Protein AF-A0A346S110-F1 (afdb_monomer_lite)

Sequence (349 aa):
MLASVAQTGLECSMKLSQRRNRATSAPVFENLQGVWRSQGYGKVLRIESDRYTLFEETAISCRKLYAGSLEELSHYYEDLEVSPGGQAFSAHRVSGVARIGFRRLKALPTSASETLKHDPKDPEYNFEIFWRTFAEQYALFELKGVAWDEVYRTYRPQIHAGSSRETLFATMAAMLRPLKDGHIRLHTPSGHYSAGAHPALYQRLTRELEDARDDRELTSYLGDLKEWLHDVIHEEYLANGVSHGGNRLVEWGRLNEAIGYLNIRAMAGQSGKTGQPAADLNAVDGIMQKVLTDIGELPNLVVDLRGNGGGYDGVALRFAAYLMDRKRLAFTKAARHGNGFTGVNGHLF

Structure (mmCIF, N/CA/C/O backbone):
data_AF-A0A346S110-F1
#
_entry.id   AF-A0A346S110-F1
#
loop_
_atom_site.group_PDB
_atom_site.id
_atom_site.type_symbol
_atom_site.label_atom_id
_atom_site.label_alt_id
_atom_site.label_comp_id
_atom_site.label_asym_id
_atom_site.label_entity_id
_atom_site.label_seq_id
_atom_site.pdbx_PDB_ins_code
_atom_site.Cartn_x
_atom_site.Cartn_y
_atom_site.Cartn_z
_atom_site.occupancy
_atom_site.B_iso_or_equiv
_atom_site.auth_seq_id
_atom_site.auth_comp_id
_atom_site.auth_asym_id
_atom_site.auth_atom_id
_a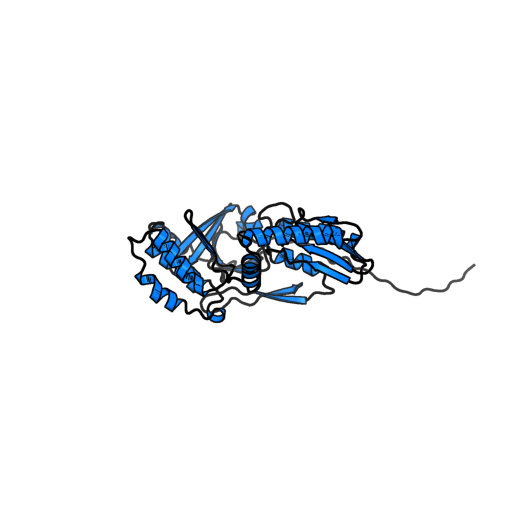tom_site.pdbx_PDB_model_num
ATOM 1 N N . MET A 1 1 ? -13.608 0.490 -75.286 1.00 34.22 1 MET A N 1
ATOM 2 C CA . MET A 1 1 ? -13.036 -0.812 -74.868 1.00 34.22 1 MET A CA 1
ATOM 3 C C . MET A 1 1 ? -13.011 -0.759 -73.341 1.00 34.22 1 MET A C 1
ATOM 5 O O . MET A 1 1 ? -12.557 0.264 -72.853 1.00 34.22 1 MET A O 1
ATOM 9 N N . LEU A 1 2 ? -13.721 -1.577 -72.549 1.00 21.66 2 LEU A N 1
ATOM 10 C CA . LEU A 1 2 ? -13.897 -3.050 -72.487 1.00 21.66 2 LEU A CA 1
ATOM 11 C C . LEU A 1 2 ? -12.660 -3.806 -71.957 1.00 21.66 2 LEU A C 1
ATOM 13 O O . LEU A 1 2 ? -11.563 -3.517 -72.418 1.00 21.66 2 LEU A O 1
ATOM 17 N N . ALA A 1 3 ? -12.914 -4.792 -71.068 1.00 25.11 3 ALA A N 1
ATOM 18 C CA . ALA A 1 3 ? -11.980 -5.604 -70.244 1.00 25.11 3 ALA A CA 1
ATOM 19 C C . ALA A 1 3 ? -11.307 -4.820 -69.071 1.00 25.11 3 ALA A C 1
ATOM 21 O O . ALA A 1 3 ? -10.815 -3.724 -69.310 1.00 25.11 3 ALA A O 1
ATOM 22 N N . SER A 1 4 ? -11.316 -5.201 -67.770 1.00 22.67 4 SER A N 1
ATOM 23 C CA . SER A 1 4 ? -11.596 -6.466 -67.013 1.00 22.67 4 SER A CA 1
ATOM 24 C C . SER A 1 4 ? -10.500 -7.545 -67.188 1.00 22.67 4 SER A C 1
ATOM 26 O O . SER A 1 4 ? -10.073 -7.711 -68.320 1.00 22.67 4 SER A O 1
ATOM 28 N N . VAL A 1 5 ? -9.940 -8.315 -66.225 1.00 25.84 5 VAL A N 1
ATOM 29 C CA . VAL A 1 5 ? -10.233 -8.859 -64.849 1.00 25.84 5 VAL A CA 1
ATOM 30 C C . VAL A 1 5 ? -8.847 -9.061 -64.128 1.00 25.84 5 VAL A C 1
ATOM 32 O O . VAL A 1 5 ? -7.867 -9.114 -64.864 1.00 25.84 5 VAL A O 1
ATOM 35 N N . ALA A 1 6 ? -8.535 -9.203 -62.815 1.00 24.38 6 ALA A N 1
ATOM 36 C CA . ALA A 1 6 ? -9.127 -9.340 -61.446 1.00 24.38 6 ALA A CA 1
ATOM 37 C C . ALA A 1 6 ? -8.150 -8.664 -60.414 1.00 24.38 6 ALA A C 1
ATOM 39 O O . ALA A 1 6 ? -7.101 -8.192 -60.838 1.00 24.38 6 ALA A O 1
ATOM 40 N N . GLN A 1 7 ? -8.331 -8.517 -59.081 1.00 26.78 7 GLN A N 1
ATOM 41 C CA . GLN A 1 7 ? -9.293 -8.983 -58.046 1.00 26.78 7 GLN A CA 1
ATOM 42 C C . GLN A 1 7 ? -8.882 -10.163 -57.097 1.00 26.78 7 GLN A C 1
ATOM 44 O O . GLN A 1 7 ? -9.564 -11.181 -57.056 1.00 26.78 7 GLN A O 1
ATOM 49 N N . THR A 1 8 ? -7.862 -9.976 -56.234 1.00 26.17 8 THR A N 1
ATOM 50 C CA . THR A 1 8 ? -7.671 -10.666 -54.914 1.00 26.17 8 THR A CA 1
ATOM 51 C C . THR A 1 8 ? -6.984 -9.697 -53.935 1.00 26.17 8 THR A C 1
ATOM 53 O O . THR A 1 8 ? -5.998 -9.086 -54.326 1.00 26.17 8 THR A O 1
ATOM 56 N N . GLY A 1 9 ? -7.526 -9.408 -52.742 1.00 23.80 9 GLY A N 1
ATOM 57 C CA . GLY A 1 9 ? -7.182 -10.088 -51.473 1.00 23.80 9 GLY A CA 1
ATOM 58 C C . GLY A 1 9 ? -6.002 -9.380 -50.764 1.00 23.80 9 GLY A C 1
ATOM 59 O O . GLY A 1 9 ? -4.975 -9.182 -51.391 1.00 23.80 9 GLY A O 1
ATOM 60 N N . LEU A 1 10 ? -6.052 -8.945 -49.498 1.00 25.97 10 LEU A N 1
ATOM 61 C CA . LEU A 1 10 ? -6.935 -9.297 -48.378 1.00 25.97 10 LEU A CA 1
ATOM 62 C C . LEU A 1 10 ? -7.287 -8.050 -47.533 1.00 25.97 10 LEU A C 1
ATOM 64 O O . LEU A 1 10 ? -6.451 -7.165 -47.363 1.00 25.97 10 LEU A O 1
ATOM 68 N N . GLU A 1 11 ? -8.484 -7.996 -46.944 1.00 26.25 11 GLU A N 1
ATOM 69 C CA . GLU A 1 1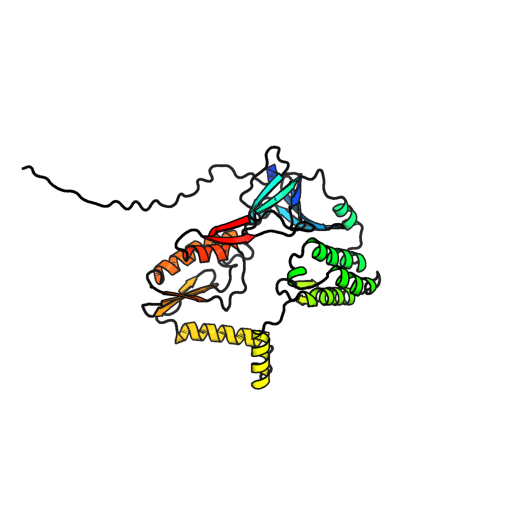1 ? -8.800 -6.993 -45.916 1.00 26.25 11 GLU A CA 1
ATOM 70 C C . GLU A 1 11 ? -8.158 -7.375 -44.574 1.00 26.25 11 GLU A C 1
ATOM 72 O O . GLU A 1 11 ? -8.346 -8.493 -44.094 1.00 26.25 11 GLU A O 1
ATOM 77 N N . CYS A 1 12 ? -7.492 -6.431 -43.905 1.00 24.09 12 CYS A N 1
ATOM 78 C CA . CYS A 1 12 ? -7.191 -6.544 -42.476 1.00 24.09 12 CYS A CA 1
ATOM 79 C C . CYS A 1 12 ? -7.764 -5.335 -41.732 1.00 24.09 12 CYS A C 1
ATOM 81 O O . CYS A 1 12 ? -7.092 -4.333 -41.488 1.00 24.09 12 CYS A O 1
ATOM 83 N N . SER A 1 13 ? -9.053 -5.418 -41.395 1.00 25.62 13 SER A N 1
ATOM 84 C CA . SER A 1 13 ? -9.717 -4.418 -40.561 1.00 25.62 13 SER A CA 1
ATOM 85 C C . SER A 1 13 ? -9.180 -4.503 -39.129 1.00 25.62 13 SER A C 1
ATOM 87 O O . SER A 1 13 ? -9.701 -5.253 -38.298 1.00 25.62 13 SER A O 1
ATOM 89 N N . MET A 1 14 ? -8.145 -3.712 -38.827 1.00 27.12 14 MET A N 1
ATOM 90 C CA . MET A 1 14 ? -7.757 -3.401 -37.451 1.00 27.12 14 MET A CA 1
ATOM 91 C C . MET A 1 14 ? -8.892 -2.625 -36.780 1.00 27.12 14 MET A C 1
ATOM 93 O O . MET A 1 14 ? -8.924 -1.394 -36.756 1.00 27.12 14 MET A O 1
ATOM 97 N N . LYS A 1 15 ? -9.850 -3.374 -36.229 1.00 26.09 15 LYS A N 1
ATOM 98 C CA . LYS A 1 15 ? -10.896 -2.849 -35.356 1.00 26.09 15 LYS A CA 1
ATOM 99 C C . LYS A 1 15 ? -10.227 -2.162 -34.172 1.00 26.09 15 LYS A C 1
ATOM 101 O O . LYS A 1 15 ? -9.776 -2.835 -33.246 1.00 26.09 15 LYS A O 1
ATOM 106 N N . LEU A 1 16 ? -10.212 -0.827 -34.206 1.00 28.48 16 LEU A N 1
ATOM 107 C CA . LEU A 1 16 ? -9.988 0.018 -33.037 1.00 28.48 16 LEU A CA 1
ATOM 108 C C . LEU A 1 16 ? -10.776 -0.582 -31.873 1.00 28.48 16 LEU A C 1
ATOM 110 O O . LEU A 1 16 ? -12.005 -0.696 -31.940 1.00 28.48 16 LEU A O 1
ATOM 114 N N . SER A 1 17 ? -10.054 -1.048 -30.854 1.00 30.14 17 SER A N 1
ATOM 115 C CA . SER A 1 17 ? -10.657 -1.760 -29.735 1.00 30.14 17 SER A CA 1
ATOM 116 C C . SER A 1 17 ? -11.705 -0.860 -29.090 1.00 30.14 17 SER A C 1
ATOM 118 O O . SER A 1 17 ? -11.494 0.341 -28.914 1.00 30.14 17 SER A O 1
ATOM 120 N N . GLN A 1 18 ? -12.884 -1.429 -28.828 1.00 30.17 18 GLN A N 1
ATOM 121 C CA . GLN A 1 18 ? -14.071 -0.653 -28.480 1.00 30.17 18 GLN A CA 1
ATOM 122 C C . GLN A 1 18 ? -13.779 0.268 -27.291 1.00 30.17 18 GLN A C 1
ATOM 124 O O . GLN A 1 18 ? -13.673 -0.194 -26.151 1.00 30.17 18 GLN A O 1
ATOM 129 N N . ARG A 1 19 ? -13.716 1.585 -27.547 1.00 34.81 19 ARG A N 1
ATOM 130 C CA . ARG A 1 19 ? -13.892 2.588 -26.493 1.00 34.81 19 ARG A CA 1
ATOM 131 C C . ARG A 1 19 ? -15.191 2.224 -25.785 1.00 34.81 19 ARG A C 1
ATOM 133 O O . ARG A 1 19 ? -16.258 2.260 -26.397 1.00 34.81 19 ARG A O 1
ATOM 140 N N . ARG A 1 20 ? -15.101 1.826 -24.513 1.00 34.03 20 ARG A N 1
ATOM 141 C CA . ARG A 1 20 ? -16.283 1.573 -23.688 1.00 34.03 20 ARG A CA 1
ATOM 142 C C . ARG A 1 20 ? -17.073 2.875 -23.611 1.00 34.03 20 ARG A C 1
ATOM 144 O O . ARG A 1 20 ? -16.699 3.768 -22.855 1.00 34.03 20 ARG A O 1
ATOM 151 N N . ASN A 1 21 ? -18.184 2.955 -24.339 1.00 30.80 21 ASN A N 1
ATOM 152 C CA . ASN A 1 21 ? -19.230 3.929 -24.058 1.00 30.80 21 ASN A CA 1
ATOM 153 C C . ASN A 1 21 ? -19.812 3.598 -22.673 1.00 30.80 21 ASN A C 1
ATOM 155 O O . ASN A 1 21 ? -20.832 2.920 -22.572 1.00 30.80 21 ASN A O 1
ATOM 159 N N . ARG A 1 22 ? -19.171 4.080 -21.596 1.00 39.12 22 ARG A N 1
ATOM 160 C CA . ARG A 1 22 ? -19.780 4.206 -20.260 1.00 39.12 22 ARG A CA 1
ATOM 161 C C . ARG A 1 22 ? -20.820 5.339 -20.307 1.00 39.12 22 ARG A C 1
ATOM 163 O O . ARG A 1 22 ? -20.699 6.357 -19.641 1.00 39.12 22 ARG A O 1
ATOM 170 N N . ALA A 1 23 ? -21.839 5.143 -21.142 1.00 35.78 23 ALA A N 1
ATOM 171 C CA . ALA A 1 23 ? -23.040 5.965 -21.249 1.00 35.78 23 ALA A CA 1
ATOM 172 C C . ALA A 1 23 ? -24.141 5.415 -20.322 1.00 35.78 23 ALA A C 1
ATOM 174 O O . ALA A 1 23 ? -25.295 5.249 -20.703 1.00 35.78 23 ALA A O 1
ATOM 175 N N . THR A 1 24 ? -23.747 5.114 -19.089 1.00 35.88 24 THR A N 1
ATOM 176 C CA . THR A 1 24 ? -24.618 4.884 -17.939 1.00 35.88 24 THR A CA 1
ATOM 177 C C . THR A 1 24 ? -24.041 5.724 -16.814 1.00 35.88 24 THR A C 1
ATOM 179 O O . THR A 1 24 ? -22.851 5.624 -16.514 1.00 35.88 24 THR A O 1
ATOM 182 N N . SER A 1 25 ? -24.861 6.591 -16.221 1.00 40.25 25 SER A N 1
ATOM 183 C CA . SER A 1 25 ? -24.447 7.431 -15.097 1.00 40.25 25 SER A CA 1
ATOM 184 C C . SER A 1 25 ? -23.986 6.536 -13.950 1.00 40.25 25 SER A C 1
ATOM 186 O O . SER A 1 25 ? -24.805 5.829 -13.356 1.00 40.25 25 SER A O 1
ATOM 188 N N . ALA A 1 26 ? -22.683 6.541 -13.661 1.00 47.69 26 ALA A N 1
ATOM 189 C CA . ALA A 1 26 ? -22.138 5.802 -12.531 1.00 47.69 26 ALA A CA 1
ATOM 190 C C . ALA A 1 26 ? -22.866 6.248 -11.247 1.00 47.69 26 ALA A C 1
ATOM 192 O O . ALA A 1 26 ? -23.069 7.455 -11.080 1.00 47.69 26 ALA A O 1
ATOM 193 N N . PRO A 1 27 ? -23.280 5.328 -10.354 1.00 57.59 27 PRO A N 1
ATOM 194 C CA . PRO A 1 27 ? -23.959 5.710 -9.123 1.00 57.59 27 PRO A CA 1
ATOM 195 C C . PRO A 1 27 ? -23.073 6.649 -8.299 1.00 57.59 27 PRO A C 1
ATOM 197 O O . PRO A 1 27 ? -22.073 6.218 -7.735 1.00 57.59 27 PRO A O 1
ATOM 200 N N . VAL A 1 28 ? -23.420 7.935 -8.231 1.00 79.50 28 VAL A N 1
ATOM 201 C CA . VAL A 1 28 ? -22.710 8.889 -7.367 1.00 79.50 28 VAL A CA 1
ATOM 202 C C . VAL A 1 28 ? -22.867 8.419 -5.922 1.00 79.50 28 VAL A C 1
ATOM 204 O O . VAL A 1 28 ? -23.966 8.007 -5.535 1.00 79.50 28 VAL A O 1
ATOM 207 N N . PHE A 1 29 ? -21.798 8.492 -5.119 1.00 90.56 29 PHE A N 1
ATOM 208 C CA . PHE A 1 29 ? -21.808 8.051 -3.717 1.00 90.56 29 PHE A CA 1
ATOM 209 C C . PHE A 1 29 ? -22.922 8.696 -2.875 1.00 90.56 29 PHE A C 1
ATOM 211 O O . PHE A 1 29 ? -23.369 8.090 -1.910 1.00 90.56 29 PHE A O 1
ATOM 218 N N . GLU A 1 30 ? -23.441 9.855 -3.278 1.00 88.75 30 GLU A N 1
ATOM 219 C CA . GLU A 1 30 ? -24.622 10.520 -2.712 1.00 88.75 30 GLU A CA 1
ATOM 220 C C . GLU A 1 30 ? -25.853 9.591 -2.623 1.00 88.75 30 GLU A C 1
ATOM 222 O O . GLU A 1 30 ? -26.582 9.604 -1.631 1.00 88.75 30 GLU A O 1
ATOM 227 N N . ASN A 1 31 ? -26.038 8.697 -3.603 1.00 90.75 31 ASN A N 1
ATOM 228 C CA . ASN A 1 31 ? -27.107 7.686 -3.617 1.00 90.75 31 ASN A CA 1
ATOM 229 C C . ASN A 1 31 ? -26.841 6.501 -2.663 1.00 90.75 31 ASN A C 1
ATOM 231 O O . ASN A 1 31 ? -27.698 5.636 -2.472 1.00 90.75 31 ASN A O 1
ATOM 235 N N . LEU A 1 32 ? -25.650 6.440 -2.064 1.00 94.69 32 LEU A N 1
ATOM 236 C CA . LEU A 1 32 ? -25.208 5.411 -1.124 1.00 94.69 32 LEU A CA 1
ATOM 237 C C . LEU A 1 32 ? -25.140 5.931 0.320 1.00 94.69 32 LEU A C 1
ATOM 239 O O . LEU A 1 32 ? -24.485 5.315 1.158 1.00 94.69 32 LEU A O 1
ATOM 243 N N . GLN A 1 33 ? -25.856 7.010 0.648 1.00 96.12 33 GLN A N 1
ATOM 244 C CA . GLN A 1 33 ? -26.033 7.482 2.027 1.00 96.12 33 GLN A CA 1
ATOM 245 C C . GLN A 1 33 ? -26.376 6.347 3.010 1.00 96.12 33 GLN A C 1
ATOM 247 O O . GLN A 1 33 ? -27.183 5.454 2.720 1.00 96.12 33 GLN A O 1
ATOM 252 N N . GLY A 1 34 ? -25.742 6.375 4.185 1.00 97.31 34 GLY A N 1
ATOM 253 C CA . GLY A 1 34 ? -25.857 5.353 5.227 1.00 97.31 34 GLY A CA 1
ATOM 254 C C . GLY A 1 34 ? -24.506 4.887 5.776 1.00 97.31 34 GLY A C 1
ATOM 255 O O . GLY A 1 34 ? -23.485 5.556 5.636 1.00 97.31 34 GLY A O 1
ATOM 256 N N . VAL A 1 35 ? -24.503 3.726 6.434 1.00 98.38 35 VAL A N 1
ATOM 257 C CA . VAL A 1 35 ? -23.302 3.109 7.018 1.00 98.38 35 VAL A CA 1
ATOM 258 C C . VAL A 1 35 ? -23.063 1.747 6.380 1.00 98.38 35 VAL A C 1
ATOM 260 O O . VAL A 1 35 ? -23.999 0.965 6.218 1.00 98.38 35 VAL A O 1
ATOM 263 N N . TRP A 1 36 ? -21.807 1.450 6.057 1.00 98.25 36 TRP A N 1
ATOM 264 C CA . TRP A 1 36 ? -21.407 0.264 5.307 1.00 98.25 36 TRP A CA 1
ATOM 265 C C . TRP A 1 36 ? -20.164 -0.386 5.910 1.00 98.25 36 TRP A C 1
ATOM 267 O O . TRP A 1 36 ? -19.168 0.293 6.130 1.00 98.25 36 TRP A O 1
ATOM 277 N N . ARG A 1 37 ? -20.185 -1.701 6.136 1.00 97.38 37 ARG A N 1
ATOM 278 C CA . ARG A 1 37 ? -19.015 -2.485 6.571 1.00 97.38 37 ARG A CA 1
ATOM 279 C C . ARG A 1 37 ? -18.398 -3.207 5.376 1.00 97.38 37 ARG A C 1
ATOM 281 O O . ARG A 1 37 ? -19.137 -3.827 4.609 1.00 97.38 37 ARG A O 1
ATOM 288 N N . SER A 1 38 ? -17.078 -3.145 5.219 1.00 95.75 38 SER A N 1
ATOM 289 C CA . SER A 1 38 ? -16.369 -3.868 4.158 1.00 95.75 38 SER A CA 1
ATOM 290 C C . SER A 1 38 ? -16.310 -5.376 4.425 1.00 95.75 38 SER A C 1
ATOM 292 O O . SER A 1 38 ? -16.272 -5.832 5.568 1.00 95.75 38 SER A O 1
ATOM 294 N N . GLN A 1 39 ? -16.280 -6.168 3.356 1.00 92.94 39 GLN A N 1
ATOM 295 C CA . GLN A 1 39 ? -15.951 -7.590 3.405 1.00 92.94 39 GLN A CA 1
ATOM 296 C C . GLN A 1 39 ? -14.425 -7.733 3.402 1.00 92.94 39 GLN A C 1
ATOM 298 O O . GLN A 1 39 ? -13.763 -7.473 2.399 1.00 92.94 39 GLN A O 1
ATOM 303 N N . GLY A 1 40 ? -13.877 -8.091 4.564 1.00 91.62 40 GLY A N 1
ATOM 304 C CA . GLY A 1 40 ? -12.444 -7.993 4.854 1.00 91.62 40 GLY A CA 1
ATOM 305 C C . GLY A 1 40 ? -11.983 -6.544 5.054 1.00 91.62 40 GLY A C 1
ATOM 306 O O . GLY A 1 40 ? -12.804 -5.628 5.106 1.00 91.62 40 GLY A O 1
ATOM 307 N N . TYR A 1 41 ? -10.672 -6.332 5.188 1.00 91.31 41 TYR A N 1
ATOM 308 C CA . TYR A 1 41 ? -10.008 -5.024 5.381 1.00 91.31 41 TYR A CA 1
ATOM 309 C C . TYR A 1 41 ? -10.363 -4.225 6.654 1.00 91.31 41 TYR A C 1
ATOM 311 O O . TYR A 1 41 ? -9.771 -3.166 6.867 1.00 91.31 41 TYR A O 1
ATOM 319 N N . GLY A 1 42 ? -11.309 -4.686 7.480 1.00 94.62 42 GLY A N 1
ATOM 320 C CA . GLY A 1 42 ? -11.650 -4.071 8.768 1.00 94.62 42 GLY A CA 1
ATOM 321 C C . GLY A 1 42 ? -12.113 -2.616 8.670 1.00 94.62 42 GLY A C 1
ATOM 322 O O . GLY A 1 42 ? -11.691 -1.797 9.480 1.00 94.62 42 GLY A O 1
ATOM 323 N N . LYS A 1 43 ? -12.916 -2.247 7.659 1.00 96.06 43 LYS A N 1
ATOM 324 C CA . LYS A 1 43 ? -13.378 -0.862 7.465 1.00 96.06 43 LYS A CA 1
ATOM 325 C C . LYS A 1 43 ? -14.883 -0.709 7.654 1.00 96.06 43 LYS A C 1
ATOM 327 O O . LYS A 1 43 ? -15.678 -1.529 7.189 1.00 96.06 43 LYS A O 1
ATOM 332 N N . VAL A 1 44 ? -15.270 0.433 8.215 1.00 97.94 44 VAL A N 1
ATOM 333 C CA . VAL A 1 44 ? -16.640 0.954 8.140 1.00 97.94 44 VAL A CA 1
ATOM 334 C C . VAL A 1 44 ? -16.613 2.308 7.439 1.00 97.94 44 VAL A C 1
ATOM 336 O O . VAL A 1 44 ? -15.804 3.170 7.763 1.00 97.94 44 VAL A O 1
ATOM 339 N N . LEU A 1 45 ? -17.493 2.499 6.463 1.00 97.94 45 LEU A N 1
ATOM 340 C CA . LEU A 1 45 ? -17.661 3.728 5.697 1.00 97.94 45 LEU A CA 1
ATOM 341 C C . LEU A 1 45 ? -19.037 4.320 6.018 1.00 97.94 45 LEU A C 1
ATOM 343 O O . LEU A 1 45 ? -20.063 3.696 5.741 1.00 97.94 45 LEU A O 1
ATOM 347 N N . ARG A 1 46 ? -19.068 5.522 6.599 1.00 98.12 46 ARG A N 1
ATOM 348 C CA . ARG A 1 46 ? -20.276 6.355 6.664 1.00 98.12 46 ARG A CA 1
ATOM 349 C C . ARG A 1 46 ? -20.299 7.272 5.449 1.00 98.12 46 ARG A C 1
ATOM 351 O O . ARG A 1 46 ? -19.290 7.908 5.163 1.00 98.12 46 ARG A O 1
ATOM 358 N N . ILE A 1 47 ? -21.441 7.345 4.781 1.00 97.56 47 ILE A N 1
ATOM 359 C CA . ILE A 1 47 ? -21.716 8.241 3.658 1.00 97.56 47 ILE A CA 1
ATOM 360 C C . ILE A 1 47 ? -22.892 9.136 4.061 1.00 97.56 47 ILE A C 1
ATOM 362 O O . ILE A 1 47 ? -23.931 8.644 4.507 1.00 97.56 47 ILE A O 1
ATOM 366 N N . GLU A 1 48 ? -22.702 10.441 3.924 1.00 95.88 48 GLU A N 1
ATOM 367 C CA . GLU A 1 48 ? -23.695 11.503 4.106 1.00 95.88 48 GLU A CA 1
ATOM 368 C C . GLU A 1 48 ? -23.968 12.168 2.740 1.00 95.88 48 GLU A C 1
ATOM 370 O O . GLU A 1 48 ? -23.511 11.675 1.711 1.00 95.88 48 GLU A O 1
ATOM 375 N N . SER A 1 49 ? -24.747 13.249 2.703 1.00 93.06 49 SER A N 1
ATOM 376 C CA . SER A 1 49 ? -25.130 13.953 1.467 1.00 93.06 49 SER A CA 1
ATOM 377 C C . SER A 1 49 ? -23.945 14.538 0.685 1.00 93.06 49 SER A C 1
ATOM 379 O O . SER A 1 49 ? -23.920 14.487 -0.536 1.00 93.06 49 SER A O 1
ATOM 381 N N . ASP A 1 50 ? -22.968 15.095 1.397 1.00 92.94 50 ASP A N 1
ATOM 382 C CA . ASP A 1 50 ? -21.861 15.916 0.882 1.00 92.94 50 ASP A CA 1
ATOM 383 C C . ASP A 1 50 ? -20.476 15.295 1.144 1.00 92.94 50 ASP A C 1
ATOM 385 O O . ASP A 1 50 ? -19.479 15.635 0.500 1.00 92.94 50 ASP A O 1
ATOM 389 N N . ARG A 1 51 ? -20.410 14.364 2.102 1.00 96.38 51 ARG A N 1
ATOM 390 C CA . ARG A 1 51 ? -19.169 13.867 2.700 1.00 96.38 51 ARG A CA 1
ATOM 391 C C . ARG A 1 51 ? -19.233 12.396 3.084 1.00 96.38 51 ARG A C 1
ATOM 393 O O . ARG A 1 51 ? -20.300 11.796 3.196 1.00 96.38 51 ARG A O 1
ATOM 400 N N . TYR A 1 52 ? -18.072 11.839 3.394 1.00 97.31 52 TYR A N 1
ATOM 401 C CA . TYR A 1 52 ? -17.933 10.519 3.998 1.00 97.31 52 TYR A CA 1
ATOM 402 C C . TYR A 1 52 ? -17.054 10.561 5.253 1.00 97.31 52 TYR A C 1
ATOM 404 O O . TYR A 1 52 ? -16.351 11.532 5.534 1.00 97.31 52 TYR A O 1
ATOM 412 N N . THR A 1 53 ? -17.065 9.477 6.024 1.00 98.06 53 THR A N 1
ATOM 413 C CA . THR A 1 53 ? -16.073 9.197 7.070 1.00 98.06 53 THR A CA 1
ATOM 414 C C . THR A 1 53 ? -15.703 7.720 7.025 1.00 98.06 53 THR A C 1
ATOM 416 O O . THR A 1 53 ? -16.584 6.863 7.110 1.00 98.06 53 THR A O 1
ATOM 419 N N . LEU A 1 54 ? -14.408 7.419 6.909 1.00 97.62 54 LEU A N 1
ATOM 420 C CA . LEU A 1 54 ? -13.887 6.061 7.033 1.00 97.62 54 LEU A CA 1
ATOM 421 C C . LEU A 1 54 ? -13.416 5.801 8.467 1.00 97.62 54 LEU A C 1
ATOM 423 O O . LEU A 1 54 ? -12.708 6.610 9.073 1.00 97.62 54 LEU A O 1
ATOM 427 N N . PHE A 1 55 ? -13.774 4.630 8.971 1.00 97.94 55 PHE A N 1
ATOM 428 C CA . PHE A 1 55 ? -13.365 4.078 10.248 1.00 97.94 55 PHE A CA 1
ATOM 429 C C . PHE A 1 55 ? -12.600 2.767 10.033 1.00 97.94 55 PHE A C 1
ATOM 431 O O . PHE A 1 55 ? -12.833 2.050 9.055 1.00 97.94 55 PHE A O 1
ATOM 438 N N . GLU A 1 56 ? -11.719 2.446 10.971 1.00 96.69 56 GLU A N 1
ATOM 439 C CA . GLU A 1 56 ? -11.097 1.134 11.132 1.00 96.69 56 GLU A CA 1
ATOM 440 C C . GLU A 1 56 ? -11.773 0.410 12.296 1.00 96.69 56 GLU A C 1
ATOM 442 O O . GLU A 1 56 ? -11.941 0.989 13.370 1.00 96.69 56 GLU A O 1
ATOM 447 N N . GLU A 1 57 ? -12.199 -0.827 12.069 1.00 95.81 57 GLU A N 1
ATOM 448 C CA . GLU A 1 57 ? -13.009 -1.619 12.987 1.00 95.81 57 GLU A CA 1
ATOM 449 C C . GLU A 1 57 ? -12.284 -2.911 13.380 1.00 95.81 57 GLU A C 1
ATOM 451 O O . GLU A 1 57 ? -11.773 -3.642 12.529 1.00 95.81 57 GLU A O 1
ATOM 456 N N . THR A 1 58 ? -12.295 -3.194 14.681 1.00 95.56 58 THR A N 1
ATOM 457 C CA . THR A 1 58 ? -11.927 -4.480 15.282 1.00 95.56 58 THR A CA 1
ATOM 458 C C . THR A 1 58 ? -13.062 -4.967 16.182 1.00 95.56 58 THR A C 1
ATOM 460 O O . THR A 1 58 ? -14.012 -4.224 16.449 1.00 95.56 58 THR A O 1
ATOM 463 N N . ALA A 1 59 ? -12.961 -6.175 16.738 1.00 93.88 59 ALA A N 1
ATOM 464 C CA . ALA A 1 59 ? -13.951 -6.699 17.684 1.00 93.88 59 ALA A CA 1
ATOM 465 C C . ALA A 1 59 ? -14.164 -5.830 18.950 1.00 93.88 59 ALA A C 1
ATOM 467 O O . ALA A 1 59 ? -15.152 -6.030 19.653 1.00 93.88 59 ALA A O 1
ATOM 468 N N . ILE A 1 60 ? -13.262 -4.880 19.247 1.00 95.12 60 ILE A N 1
ATOM 469 C CA . ILE A 1 60 ? -13.288 -4.031 20.457 1.00 95.12 60 ILE A CA 1
ATOM 470 C C . ILE A 1 60 ? -13.249 -2.516 20.179 1.00 95.12 60 ILE A C 1
ATOM 472 O O . ILE A 1 60 ? -13.204 -1.717 21.117 1.00 95.12 60 ILE A O 1
ATOM 476 N N . SER A 1 61 ? -13.186 -2.091 18.913 1.00 96.50 61 SER A N 1
ATOM 477 C CA . SER A 1 61 ? -13.039 -0.669 18.578 1.00 96.50 61 SER A CA 1
ATOM 478 C C . SER A 1 61 ? -13.553 -0.321 17.185 1.00 96.50 61 SER A C 1
ATOM 480 O O . SER A 1 61 ? -13.566 -1.166 16.296 1.00 96.50 61 SER A O 1
ATOM 482 N N . CYS A 1 62 ? -13.949 0.936 16.976 1.00 97.12 62 CYS A N 1
ATOM 483 C CA . CYS A 1 62 ? -14.232 1.470 15.641 1.00 97.12 62 CYS A CA 1
ATOM 484 C C . CYS A 1 62 ? -13.711 2.916 15.532 1.00 97.12 62 CYS A C 1
ATOM 486 O O . CYS A 1 62 ? -14.445 3.890 15.715 1.00 97.12 62 CYS A O 1
ATOM 488 N N . ARG A 1 63 ? -12.405 3.058 15.273 1.00 95.50 63 ARG A N 1
ATOM 489 C CA . ARG A 1 63 ? -11.675 4.339 15.252 1.00 95.50 63 ARG A CA 1
ATOM 490 C C . ARG A 1 63 ? -11.928 5.087 13.944 1.00 95.50 63 ARG A C 1
ATOM 492 O O . ARG A 1 63 ? -11.720 4.526 12.874 1.00 95.50 63 ARG A O 1
ATOM 499 N N . LYS A 1 64 ? -12.292 6.375 13.995 1.00 96.00 64 LYS A N 1
ATOM 500 C CA . LYS A 1 64 ? -12.262 7.244 12.801 1.00 96.00 64 LYS A CA 1
ATOM 501 C C . LYS A 1 64 ? -10.821 7.345 12.282 1.00 96.00 64 LYS A C 1
ATOM 503 O O . LYS A 1 64 ? -9.922 7.646 13.061 1.00 96.00 64 LYS A O 1
ATOM 508 N N . LEU A 1 65 ? -10.631 7.151 10.976 1.00 93.75 65 LEU A N 1
ATOM 509 C CA . LEU A 1 65 ? -9.359 7.384 10.286 1.00 93.75 65 LEU A CA 1
ATOM 510 C C . LEU A 1 65 ? -9.353 8.748 9.593 1.00 93.75 65 LEU A C 1
ATOM 512 O O . LEU A 1 65 ? -8.558 9.616 9.932 1.00 93.75 65 LEU A O 1
ATOM 516 N N . TYR A 1 66 ? -10.259 8.943 8.635 1.00 93.06 66 TYR A N 1
ATOM 517 C CA . TYR A 1 66 ? -10.357 10.167 7.841 1.00 93.06 66 TYR A CA 1
ATOM 518 C C . TYR A 1 66 ? -11.805 10.458 7.440 1.00 93.06 66 TYR A C 1
ATOM 520 O O . TYR A 1 66 ? -12.687 9.605 7.541 1.00 93.06 66 TYR A O 1
ATOM 528 N N . ALA A 1 67 ? -12.057 11.697 7.037 1.00 96.25 67 ALA A N 1
ATOM 529 C CA . ALA A 1 67 ? -13.321 12.171 6.489 1.00 96.25 67 ALA A CA 1
ATOM 530 C C . ALA A 1 67 ? -13.009 13.169 5.374 1.00 96.25 67 ALA A C 1
ATOM 532 O O . ALA A 1 67 ? -11.968 13.820 5.437 1.00 96.25 67 ALA A O 1
ATOM 533 N N . GLY A 1 68 ? -13.896 13.271 4.391 1.00 95.25 68 GLY A N 1
ATOM 534 C CA . GLY A 1 68 ? -13.656 14.036 3.170 1.00 95.25 68 GLY A CA 1
ATOM 535 C C . GLY A 1 68 ? -14.912 14.177 2.314 1.00 95.25 68 GLY A C 1
ATOM 536 O O . GLY A 1 68 ? -15.981 13.704 2.712 1.00 95.25 68 GLY A O 1
ATOM 537 N N . SER A 1 69 ? -14.797 14.805 1.147 1.00 94.69 69 SER A N 1
ATOM 538 C CA . SER A 1 69 ? -15.913 14.994 0.206 1.00 94.69 69 SER A CA 1
ATOM 539 C C . SER A 1 69 ? -16.241 13.717 -0.584 1.00 94.69 69 SER A C 1
ATOM 541 O O . SER A 1 69 ? -15.429 12.797 -0.694 1.00 94.69 69 SER A O 1
ATOM 543 N N . LEU A 1 70 ? -17.433 13.631 -1.181 1.00 92.50 70 LEU A N 1
ATOM 544 C CA . LEU A 1 70 ? -17.770 12.496 -2.061 1.00 92.50 70 LEU A CA 1
ATOM 545 C C . LEU A 1 70 ? -16.951 12.474 -3.371 1.00 92.50 70 LEU A C 1
ATOM 547 O O . LEU A 1 70 ? -16.765 11.411 -3.969 1.00 92.50 70 LEU A O 1
ATOM 551 N N . GLU A 1 71 ? -16.398 13.618 -3.777 1.00 88.94 71 GLU A N 1
ATOM 552 C CA . GLU A 1 71 ? -15.396 13.719 -4.844 1.00 88.94 71 GLU A CA 1
ATOM 553 C C . GLU A 1 71 ? -14.083 13.037 -4.420 1.00 88.94 71 GLU A C 1
ATOM 555 O O . GLU A 1 71 ? -13.587 12.155 -5.119 1.00 88.94 71 GLU A O 1
ATOM 560 N N . GLU A 1 72 ? -13.574 13.328 -3.217 1.00 88.25 72 GLU A N 1
ATOM 561 C CA . GLU A 1 72 ? -12.391 12.657 -2.661 1.00 88.25 72 GLU A CA 1
ATOM 562 C C . GLU A 1 72 ? -12.592 11.146 -2.492 1.00 88.25 72 GLU A C 1
ATOM 564 O O . GLU A 1 72 ? -11.670 10.371 -2.747 1.00 88.25 72 GLU A O 1
ATOM 569 N N . LEU A 1 73 ? -13.797 10.697 -2.122 1.00 89.75 73 LEU A N 1
ATOM 570 C CA . LEU A 1 73 ? -14.117 9.267 -2.056 1.00 89.75 73 LEU A CA 1
ATOM 571 C C . LEU A 1 73 ? -13.966 8.580 -3.425 1.00 89.75 73 LEU A C 1
ATOM 573 O O . LEU A 1 73 ? -13.489 7.443 -3.500 1.00 89.75 73 LEU A O 1
ATOM 577 N N . SER A 1 74 ? -14.303 9.298 -4.499 1.00 86.69 74 SER A N 1
ATOM 578 C CA . SER A 1 74 ? -14.201 8.835 -5.887 1.00 86.69 74 SER A CA 1
ATOM 579 C C . SER A 1 74 ? -12.750 8.733 -6.385 1.00 86.69 74 SER A C 1
ATOM 581 O O . SER A 1 74 ? -12.471 7.958 -7.296 1.00 86.69 74 SER A O 1
ATOM 583 N N . HIS A 1 75 ? -11.790 9.412 -5.744 1.00 82.12 75 HIS A N 1
ATOM 584 C CA . HIS A 1 75 ? -10.355 9.193 -5.993 1.00 82.12 75 HIS A CA 1
ATOM 585 C C . HIS A 1 75 ? -9.829 7.867 -5.409 1.00 82.12 75 HIS A C 1
ATOM 587 O O . HIS A 1 75 ? -8.773 7.385 -5.823 1.00 82.12 75 HIS A O 1
ATOM 593 N N . TYR A 1 76 ? -10.548 7.255 -4.460 1.00 84.19 76 TYR A N 1
ATOM 594 C CA . TYR A 1 76 ? -10.178 5.969 -3.856 1.00 84.19 76 TYR A CA 1
ATOM 595 C C . TYR A 1 76 ? -10.955 4.777 -4.422 1.00 84.19 76 TYR A C 1
ATOM 597 O O . TYR A 1 76 ? -10.432 3.655 -4.399 1.00 84.19 76 TYR A O 1
ATOM 605 N N . TYR A 1 77 ? -12.180 5.005 -4.904 1.00 88.94 77 TYR A N 1
ATOM 606 C CA . TYR A 1 77 ? -13.119 3.964 -5.315 1.00 88.94 77 TYR A CA 1
ATOM 607 C C . TYR A 1 77 ? -13.855 4.316 -6.613 1.00 88.94 77 TYR A C 1
ATOM 609 O O . TYR A 1 77 ? -14.484 5.366 -6.709 1.00 88.94 77 TYR A O 1
ATOM 617 N N . GLU A 1 78 ? -13.855 3.386 -7.567 1.00 87.12 78 GLU A N 1
ATOM 618 C CA . GLU A 1 78 ? -14.568 3.494 -8.843 1.00 87.12 78 GLU A CA 1
ATOM 619 C C . GLU A 1 78 ? -15.400 2.232 -9.154 1.00 87.12 78 GLU A C 1
ATOM 621 O O . GLU A 1 78 ? -15.439 1.281 -8.371 1.00 87.12 78 GLU A O 1
ATOM 626 N N . ASP A 1 79 ? -16.048 2.209 -10.324 1.00 88.62 79 ASP A N 1
ATOM 627 C CA . ASP A 1 79 ? -16.759 1.043 -10.878 1.00 88.62 79 ASP A CA 1
ATOM 628 C C . ASP A 1 79 ? -17.798 0.441 -9.911 1.00 88.62 79 ASP A C 1
ATOM 630 O O . ASP A 1 79 ? -17.784 -0.751 -9.588 1.00 88.62 79 ASP A O 1
ATOM 634 N N . LEU A 1 80 ? -18.664 1.314 -9.388 1.00 92.25 80 LEU A N 1
ATOM 635 C CA . LEU A 1 80 ? -19.689 0.986 -8.400 1.00 92.25 80 LEU A CA 1
ATOM 636 C C . LEU A 1 80 ? -20.794 0.096 -8.980 1.00 92.25 80 LEU A C 1
ATOM 638 O O . LEU A 1 80 ? -21.522 0.502 -9.884 1.00 92.25 80 LEU A O 1
ATOM 642 N N . GLU A 1 81 ? -20.985 -1.074 -8.374 1.00 93.50 81 GLU A N 1
ATOM 643 C CA . GLU A 1 81 ? -22.159 -1.929 -8.588 1.00 93.50 81 GLU A CA 1
ATOM 644 C C . GLU A 1 81 ? -22.962 -2.004 -7.291 1.00 93.50 81 GLU A C 1
ATOM 646 O O . GLU A 1 81 ? -22.413 -2.307 -6.229 1.00 93.50 81 GLU A O 1
ATOM 651 N N . VAL A 1 82 ? -24.270 -1.766 -7.368 1.00 94.19 82 VAL A N 1
ATOM 652 C CA . VAL A 1 82 ? -25.182 -1.800 -6.217 1.00 94.19 82 VAL A CA 1
ATOM 653 C C . VAL A 1 82 ? -26.075 -3.034 -6.327 1.00 94.19 82 VAL A C 1
ATOM 655 O O . VAL A 1 82 ? -26.648 -3.296 -7.382 1.00 94.19 82 VAL A O 1
ATOM 658 N N . SER A 1 83 ? -26.211 -3.802 -5.244 1.00 93.44 83 SER A N 1
ATOM 659 C CA . SER A 1 83 ? -27.086 -4.979 -5.222 1.00 93.44 83 SER A CA 1
ATOM 660 C C . SER A 1 83 ? -28.559 -4.579 -5.390 1.00 93.44 83 SER A C 1
ATOM 662 O O . SER A 1 83 ? -28.949 -3.545 -4.831 1.00 93.44 83 SER A O 1
ATOM 664 N N . PRO A 1 84 ? -29.421 -5.424 -5.987 1.00 90.31 84 PRO A N 1
ATOM 665 C CA . PRO A 1 84 ? -30.872 -5.267 -5.893 1.00 90.31 84 PRO A CA 1
ATOM 666 C C . PRO A 1 84 ? -31.325 -4.997 -4.445 1.00 90.31 84 PRO A C 1
ATOM 668 O O . PRO A 1 84 ? -30.849 -5.630 -3.504 1.00 90.31 84 PRO A O 1
ATOM 671 N N . GLY A 1 85 ? -32.194 -4.001 -4.248 1.00 88.50 85 GLY A N 1
ATOM 672 C CA . GLY A 1 85 ? -32.639 -3.563 -2.916 1.00 88.50 85 GLY A CA 1
ATOM 673 C C . GLY A 1 85 ? -31.631 -2.725 -2.106 1.00 88.50 85 GLY A C 1
ATOM 674 O O . GLY A 1 85 ? -31.927 -2.362 -0.968 1.00 88.50 85 GLY A O 1
ATOM 675 N N . GLY A 1 86 ? -30.452 -2.397 -2.650 1.00 91.38 86 GLY A N 1
ATOM 676 C CA . GLY A 1 86 ? -29.532 -1.399 -2.081 1.00 91.38 86 GLY A CA 1
ATOM 677 C C . GLY A 1 86 ? -28.916 -1.744 -0.717 1.00 91.38 86 GLY A C 1
ATOM 678 O O . GLY A 1 86 ? -28.521 -0.834 0.017 1.00 91.38 86 GLY A O 1
ATOM 679 N N . GLN A 1 87 ? -28.858 -3.031 -0.350 1.00 95.19 87 GLN A N 1
ATOM 680 C CA . GLN A 1 87 ? -28.319 -3.508 0.937 1.00 95.19 87 GLN A CA 1
ATOM 681 C C . GLN A 1 87 ? -26.828 -3.876 0.892 1.00 95.19 87 GLN A C 1
ATOM 683 O O . GLN A 1 87 ? -26.189 -4.000 1.940 1.00 95.19 87 GLN A O 1
ATOM 688 N N . ALA A 1 88 ? -26.254 -4.004 -0.303 1.00 95.62 88 ALA A N 1
ATOM 689 C CA . ALA A 1 88 ? -24.822 -4.099 -0.535 1.00 95.62 88 ALA A CA 1
ATOM 690 C C . ALA A 1 88 ? -24.412 -3.262 -1.758 1.00 95.62 88 ALA A C 1
ATOM 692 O O . ALA A 1 88 ? -25.222 -2.990 -2.646 1.00 95.62 88 ALA A O 1
ATOM 693 N N . PHE A 1 89 ? -23.141 -2.882 -1.819 1.00 95.38 89 PHE A N 1
ATOM 694 C CA . PHE A 1 89 ? -22.494 -2.426 -3.049 1.00 95.38 89 PHE A CA 1
ATOM 695 C C . PHE A 1 89 ? -21.086 -3.021 -3.139 1.00 95.38 89 PHE A C 1
ATOM 697 O O . PHE A 1 89 ? -20.578 -3.590 -2.172 1.00 95.38 89 PHE A O 1
ATOM 704 N N . SER A 1 90 ? -20.440 -2.903 -4.292 1.00 94.25 90 SER A N 1
ATOM 705 C CA . SER A 1 90 ? -19.009 -3.166 -4.432 1.00 94.25 90 SER A CA 1
ATOM 706 C C . SER A 1 90 ? -18.347 -2.136 -5.345 1.00 94.25 90 SER A C 1
ATOM 708 O O . SER A 1 90 ? -19.019 -1.512 -6.165 1.00 94.25 90 SER A O 1
ATOM 710 N N . ALA A 1 91 ? -17.046 -1.915 -5.149 1.00 92.81 91 ALA A N 1
ATOM 711 C CA . ALA A 1 91 ? -16.262 -0.907 -5.863 1.00 92.81 91 ALA A CA 1
ATOM 712 C C . ALA A 1 91 ? -14.825 -1.391 -6.104 1.00 92.81 91 ALA A C 1
ATOM 714 O O . ALA A 1 91 ? -14.261 -2.100 -5.265 1.00 92.81 91 ALA A O 1
ATOM 715 N N . HIS A 1 92 ? -14.207 -0.974 -7.208 1.00 90.38 92 HIS A N 1
ATOM 716 C CA . HIS A 1 92 ? -12.773 -1.152 -7.441 1.00 90.38 92 HIS A CA 1
ATOM 717 C C . HIS A 1 92 ? -11.968 -0.089 -6.699 1.00 90.38 92 HIS A C 1
ATOM 719 O O . HIS A 1 92 ? -12.296 1.094 -6.727 1.00 90.38 92 HIS A O 1
ATOM 725 N N . ARG A 1 93 ? -10.876 -0.503 -6.054 1.00 87.19 93 ARG A N 1
ATOM 726 C CA . ARG A 1 93 ? -9.863 0.407 -5.513 1.00 87.19 93 ARG A CA 1
ATOM 727 C C . ARG A 1 93 ? -9.037 1.006 -6.650 1.00 87.19 93 ARG A C 1
ATOM 729 O O . ARG A 1 93 ? -8.199 0.302 -7.196 1.00 87.19 93 ARG A O 1
ATOM 736 N N . VAL A 1 94 ? -9.180 2.307 -6.914 1.00 81.50 94 VAL A N 1
ATOM 737 C CA . VAL A 1 94 ? -8.405 3.050 -7.939 1.00 81.50 94 VAL A CA 1
ATOM 738 C C . VAL A 1 94 ? -6.887 2.870 -7.752 1.00 81.50 94 VAL A C 1
ATOM 740 O O . VAL A 1 94 ? -6.122 2.804 -8.707 1.00 81.50 94 VAL A O 1
ATOM 743 N N . SER A 1 95 ? -6.437 2.727 -6.501 1.00 73.50 95 SER A N 1
ATOM 744 C CA . SER A 1 95 ? -5.033 2.502 -6.130 1.00 73.50 95 SER A CA 1
ATOM 745 C C . SER A 1 95 ? -4.511 1.069 -6.362 1.00 73.50 95 SER A C 1
ATOM 747 O O . SER A 1 95 ? -3.466 0.721 -5.815 1.00 73.50 95 SER A O 1
ATOM 749 N N . GLY A 1 96 ? -5.242 0.202 -7.066 1.00 77.88 96 GLY A N 1
ATOM 750 C CA . GLY A 1 96 ? -4.885 -1.205 -7.254 1.00 77.88 96 GLY A CA 1
ATOM 751 C C . GLY A 1 96 ? -5.925 -1.971 -8.076 1.00 77.88 96 GLY A C 1
ATOM 752 O O . GLY A 1 96 ? -6.520 -1.411 -8.987 1.00 77.88 96 GLY A O 1
ATOM 753 N N . VAL A 1 97 ? -6.148 -3.252 -7.758 1.00 79.44 97 VAL A N 1
ATOM 754 C CA . VAL A 1 97 ? -7.157 -4.090 -8.457 1.00 79.44 97 VAL A CA 1
ATOM 755 C C . VAL A 1 97 ? -8.233 -4.716 -7.568 1.00 79.44 97 VAL A C 1
ATOM 757 O O . VAL A 1 97 ? -9.118 -5.415 -8.055 1.00 79.44 97 VAL A O 1
ATOM 760 N N . ALA A 1 98 ? -8.189 -4.492 -6.255 1.00 85.81 98 ALA A N 1
ATOM 761 C CA . ALA A 1 98 ? -9.147 -5.106 -5.340 1.00 85.81 98 ALA A CA 1
ATOM 762 C C . ALA A 1 98 ? -10.571 -4.553 -5.551 1.00 85.81 98 ALA A C 1
ATOM 764 O O . ALA A 1 98 ? -10.813 -3.363 -5.328 1.00 85.81 98 ALA A O 1
ATOM 765 N N . ARG A 1 99 ? -11.522 -5.432 -5.901 1.00 90.69 99 ARG A N 1
ATOM 766 C CA . ARG A 1 99 ? -12.957 -5.166 -5.744 1.00 90.69 99 ARG A CA 1
ATOM 767 C C . ARG A 1 99 ? -13.344 -5.414 -4.290 1.00 90.69 99 ARG A C 1
ATOM 769 O O . ARG A 1 99 ? -13.251 -6.544 -3.817 1.00 90.69 99 ARG A O 1
ATOM 776 N N . ILE A 1 100 ? -13.747 -4.364 -3.579 1.00 91.94 100 ILE A N 1
ATOM 777 C CA . ILE A 1 100 ? -14.165 -4.448 -2.176 1.00 91.94 100 ILE A CA 1
ATOM 778 C C . ILE A 1 100 ? -15.692 -4.444 -2.123 1.00 91.94 100 ILE A C 1
ATOM 780 O O . ILE A 1 100 ? -16.332 -3.516 -2.619 1.00 91.94 100 ILE A O 1
ATOM 784 N N . GLY A 1 101 ? -16.266 -5.490 -1.528 1.00 94.00 101 GLY A N 1
ATOM 785 C CA . GLY A 1 101 ? -17.690 -5.567 -1.210 1.00 94.00 101 GLY A CA 1
ATOM 786 C C . GLY A 1 101 ? -18.010 -4.848 0.100 1.00 94.00 101 GLY A C 1
ATOM 787 O O . GLY A 1 101 ? -17.229 -4.895 1.050 1.00 94.00 101 GLY A O 1
ATOM 788 N N . PHE A 1 102 ? -19.169 -4.202 0.160 1.00 96.19 102 PHE A N 1
ATOM 789 C CA . PHE A 1 102 ? -19.655 -3.422 1.293 1.00 96.19 102 PHE A CA 1
ATOM 790 C C . PHE A 1 102 ? -21.104 -3.799 1.610 1.00 96.19 102 PHE A C 1
ATOM 792 O O . PHE A 1 102 ? -21.957 -3.795 0.725 1.00 96.19 102 PHE A O 1
ATOM 799 N N . ARG A 1 103 ? -21.411 -4.092 2.880 1.00 96.94 103 ARG A N 1
ATOM 800 C CA . ARG A 1 103 ? -22.767 -4.421 3.354 1.00 96.94 103 ARG A CA 1
ATOM 801 C C . ARG A 1 103 ? -23.314 -3.312 4.247 1.00 96.94 103 ARG A C 1
ATOM 803 O O . ARG A 1 103 ? -22.629 -2.872 5.170 1.00 96.94 103 ARG A O 1
ATOM 810 N N . ARG A 1 104 ? -24.563 -2.905 4.014 1.00 97.69 104 ARG A N 1
ATOM 811 C CA . ARG A 1 104 ? -25.254 -1.875 4.796 1.00 97.69 104 ARG A CA 1
ATOM 812 C C . ARG A 1 104 ? -25.433 -2.313 6.258 1.00 97.69 104 ARG A C 1
ATOM 814 O O . ARG A 1 104 ? -25.783 -3.463 6.545 1.00 97.69 104 ARG A O 1
ATOM 821 N N . LEU A 1 105 ? -25.209 -1.381 7.179 1.00 97.94 105 LEU A N 1
ATOM 822 C CA . LEU A 1 105 ? -25.544 -1.476 8.600 1.00 97.94 105 LEU A CA 1
ATOM 823 C C . LEU A 1 105 ? -26.743 -0.563 8.911 1.00 97.94 105 LEU A C 1
ATOM 825 O O . LEU A 1 105 ? -26.961 0.436 8.230 1.00 97.94 105 LEU A O 1
ATOM 829 N N . LYS A 1 106 ? -27.507 -0.882 9.966 1.00 96.94 106 LYS A N 1
ATOM 830 C CA . LYS A 1 106 ? -28.633 -0.040 10.425 1.00 96.94 106 LYS A CA 1
ATOM 831 C C . LYS A 1 106 ? -28.177 1.303 11.017 1.00 96.94 106 LYS A C 1
ATOM 833 O O . LYS A 1 106 ? -28.925 2.270 10.974 1.00 96.94 106 LYS A O 1
ATOM 838 N N . ALA A 1 107 ? -26.974 1.338 11.588 1.00 96.88 107 ALA A N 1
ATOM 839 C CA . ALA A 1 107 ? -26.340 2.492 12.220 1.00 96.88 107 ALA A CA 1
ATOM 840 C C . ALA A 1 107 ? -24.811 2.284 12.238 1.00 96.88 107 ALA A C 1
ATOM 842 O O . ALA A 1 107 ? -24.322 1.255 11.761 1.00 96.88 107 ALA A O 1
ATOM 843 N N . LEU A 1 108 ? -24.059 3.231 12.811 1.00 96.75 108 LEU A N 1
ATOM 844 C CA . LEU A 1 108 ? -22.661 2.987 13.185 1.00 96.75 108 LEU A CA 1
ATOM 845 C C . LEU A 1 108 ? -22.568 1.869 14.247 1.00 96.75 108 LEU A C 1
ATOM 847 O O . LEU A 1 108 ? -23.500 1.718 15.042 1.00 96.75 108 LEU A O 1
ATOM 851 N N . PRO A 1 109 ? -21.463 1.101 14.288 1.00 95.88 109 PRO A N 1
ATOM 852 C CA . PRO A 1 109 ? -21.189 0.160 15.375 1.00 95.88 109 PRO A CA 1
ATOM 853 C C . PRO A 1 109 ? -21.216 0.850 16.746 1.00 95.88 109 PRO A C 1
ATOM 855 O O . PRO A 1 109 ? -20.737 1.979 16.874 1.00 95.88 109 PRO A O 1
ATOM 858 N N . THR A 1 110 ? -21.709 0.173 17.790 1.00 93.94 110 THR A N 1
ATOM 859 C CA . THR A 1 110 ? -21.666 0.702 19.171 1.00 93.94 110 THR A CA 1
ATOM 860 C C . THR A 1 110 ? -20.229 0.975 19.615 1.00 93.94 110 THR A C 1
ATOM 862 O O . THR A 1 110 ? -19.969 2.018 20.225 1.00 93.94 110 THR A O 1
ATOM 865 N N . SER A 1 111 ? -19.291 0.135 19.160 1.00 93.88 111 SER A N 1
ATOM 866 C CA . SER A 1 111 ? -17.845 0.278 19.345 1.00 93.88 111 SER A CA 1
ATOM 867 C C . SER A 1 111 ? -17.298 1.628 18.877 1.00 93.88 111 SER A C 1
ATOM 869 O O . SER A 1 111 ? -16.336 2.114 19.458 1.00 93.88 111 SER A O 1
ATOM 871 N N . ALA A 1 112 ? -17.936 2.309 17.915 1.00 94.38 112 ALA A N 1
ATOM 872 C CA . ALA A 1 112 ? -17.533 3.659 17.506 1.00 94.38 112 ALA A CA 1
ATOM 873 C C . ALA A 1 112 ? -17.792 4.700 18.608 1.00 94.38 112 ALA A C 1
ATOM 875 O O . ALA A 1 112 ? -17.022 5.642 18.771 1.00 94.38 112 ALA A O 1
ATOM 876 N N . SER A 1 113 ? -18.865 4.519 19.385 1.00 93.50 113 SER A N 1
ATOM 877 C CA . SER A 1 113 ? -19.188 5.357 20.546 1.00 93.50 113 SER A CA 1
ATOM 878 C C . SER A 1 113 ? -18.459 4.923 21.820 1.00 93.50 113 SER A C 1
ATOM 880 O O . SER A 1 113 ? -18.232 5.745 22.701 1.00 93.50 113 SER A O 1
ATOM 882 N N . GLU A 1 114 ? -18.090 3.645 21.928 1.00 93.44 114 GLU A N 1
ATOM 883 C CA . GLU A 1 114 ? -17.348 3.098 23.069 1.00 93.44 114 GLU A CA 1
ATOM 884 C C . GLU A 1 114 ? -15.867 3.481 22.985 1.00 93.44 114 GLU A C 1
ATOM 886 O O . GLU A 1 114 ? -15.334 4.013 23.952 1.00 93.44 114 GLU A O 1
ATOM 891 N N . THR A 1 115 ? -15.240 3.374 21.806 1.00 94.62 115 THR A N 1
ATOM 892 C CA . THR A 1 115 ? -13.873 3.863 21.539 1.00 94.62 115 THR A CA 1
ATOM 893 C C . THR A 1 115 ? -13.673 5.335 21.911 1.00 94.62 115 THR A C 1
ATOM 895 O O . THR A 1 115 ? -12.586 5.701 22.346 1.00 94.62 115 THR A O 1
ATOM 898 N N . LEU A 1 116 ? -14.704 6.180 21.790 1.00 92.88 116 LEU A N 1
ATOM 899 C CA . LEU A 1 116 ? -14.645 7.599 22.173 1.00 92.88 116 LEU A CA 1
ATOM 900 C C . LEU A 1 116 ? -14.719 7.851 23.694 1.00 92.88 116 LEU A C 1
ATOM 902 O O . LEU A 1 116 ? -14.557 8.994 24.113 1.00 92.88 116 LEU A O 1
ATOM 906 N N . LYS A 1 117 ? -14.971 6.820 24.515 1.00 93.88 117 LYS A N 1
ATOM 907 C CA . LYS A 1 117 ? -15.004 6.907 25.990 1.00 93.88 117 LYS A CA 1
ATOM 908 C C . LYS A 1 117 ? -13.674 6.518 26.646 1.00 93.88 117 LYS A C 1
ATOM 910 O O . LYS A 1 117 ? -13.472 6.843 27.811 1.00 93.88 117 LYS A O 1
ATOM 915 N N . HIS A 1 118 ? -12.794 5.819 25.929 1.00 94.19 118 HIS A N 1
ATOM 916 C CA . HIS A 1 118 ? -11.452 5.483 26.409 1.00 94.19 118 HIS A CA 1
ATOM 917 C C . HIS A 1 118 ? -10.507 6.686 26.274 1.00 94.19 118 HIS A C 1
ATOM 919 O O . HIS A 1 118 ? -10.627 7.466 25.327 1.00 94.19 118 HIS A O 1
ATOM 925 N N . ASP A 1 119 ? -9.529 6.818 27.177 1.00 94.19 119 ASP A N 1
ATOM 926 C CA . ASP A 1 119 ? -8.438 7.781 26.983 1.00 94.19 119 ASP A CA 1
ATOM 927 C C . ASP A 1 119 ? -7.600 7.338 25.765 1.00 94.19 119 ASP A C 1
ATOM 929 O O . ASP A 1 119 ? -7.071 6.224 25.765 1.00 94.19 119 ASP A O 1
ATOM 933 N N . PRO A 1 120 ? -7.413 8.172 24.723 1.00 90.69 120 PRO A N 1
ATOM 934 C CA . PRO A 1 120 ? -6.533 7.839 23.602 1.00 90.69 120 PRO A CA 1
ATOM 935 C C . PRO A 1 120 ? -5.065 7.600 24.007 1.00 90.69 120 PRO A C 1
ATOM 937 O O . PRO A 1 120 ? -4.294 7.102 23.184 1.00 90.69 120 PRO A O 1
ATOM 940 N N . LYS A 1 121 ? -4.660 7.948 25.237 1.00 92.62 121 LYS A N 1
ATOM 941 C CA . LYS A 1 121 ? -3.334 7.681 25.818 1.00 92.62 121 LYS A CA 1
ATOM 942 C C . LYS A 1 121 ? -3.251 6.381 26.629 1.00 92.62 121 LYS A C 1
ATOM 944 O O . LYS A 1 121 ? -2.138 6.025 27.003 1.00 92.62 121 LYS A O 1
ATOM 949 N N . ASP A 1 122 ? -4.366 5.695 26.888 1.00 96.25 122 ASP A N 1
ATOM 950 C CA . ASP A 1 122 ? -4.410 4.433 27.642 1.00 96.25 122 ASP A CA 1
ATOM 951 C C . ASP A 1 122 ? -3.479 3.387 26.985 1.00 96.25 122 ASP A C 1
ATOM 953 O O . ASP A 1 122 ? -3.703 3.016 25.822 1.00 96.25 122 ASP A O 1
ATOM 957 N N . PRO A 1 123 ? -2.411 2.931 27.669 1.00 97.38 123 PRO A N 1
ATOM 958 C CA . PRO A 1 123 ? -1.456 2.000 27.082 1.00 97.38 123 PRO A CA 1
ATOM 959 C C . PRO A 1 123 ? -2.036 0.589 26.944 1.00 97.38 123 PRO A C 1
ATOM 961 O O . PRO A 1 123 ? -1.685 -0.113 25.996 1.00 97.38 123 PRO A O 1
ATOM 964 N N . GLU A 1 124 ? -2.952 0.181 27.825 1.00 98.12 124 GLU A N 1
ATOM 965 C CA . GLU A 1 124 ? -3.603 -1.126 27.757 1.00 98.12 124 GLU A CA 1
ATOM 966 C C . GLU A 1 124 ? -4.610 -1.148 26.603 1.00 98.12 124 GLU A C 1
ATOM 968 O O . GLU A 1 124 ? -4.523 -2.021 25.743 1.00 98.12 124 GLU A O 1
ATOM 973 N N . TYR A 1 125 ? -5.487 -0.145 26.481 1.00 97.62 125 TYR A N 1
ATOM 974 C CA . TYR A 1 125 ? -6.448 -0.090 25.369 1.00 97.62 125 TYR A CA 1
ATOM 975 C C . TYR A 1 125 ? -5.763 0.034 23.996 1.00 97.62 125 TYR A C 1
ATOM 977 O O . TYR A 1 125 ? -6.184 -0.612 23.031 1.00 97.62 125 TYR A O 1
ATOM 985 N N . ASN A 1 126 ? -4.666 0.797 23.887 1.00 96.50 126 ASN A N 1
ATOM 986 C CA . ASN A 1 126 ? -3.887 0.838 22.645 1.00 96.50 126 ASN A CA 1
ATOM 987 C C . ASN A 1 126 ? -3.160 -0.494 22.360 1.00 96.50 126 ASN A C 1
ATOM 989 O O . ASN A 1 126 ? -3.073 -0.873 21.191 1.00 96.50 126 ASN A O 1
ATOM 993 N N . PHE A 1 127 ? -2.689 -1.229 23.379 1.00 98.19 127 PHE A N 1
ATOM 994 C CA . PHE A 1 127 ? -2.144 -2.584 23.204 1.00 98.19 127 PHE A CA 1
ATOM 995 C C . PHE A 1 127 ? -3.205 -3.565 22.688 1.00 98.19 127 PHE A C 1
ATOM 997 O O . PHE A 1 127 ? -2.961 -4.273 21.710 1.00 98.19 127 PHE A O 1
ATOM 1004 N N . GLU A 1 128 ? -4.394 -3.575 23.297 1.00 98.06 128 GLU A N 1
ATOM 1005 C CA . GLU A 1 128 ? -5.505 -4.443 22.890 1.00 98.06 128 GLU A CA 1
ATOM 1006 C C . GLU A 1 128 ? -5.915 -4.176 21.433 1.00 98.06 128 GLU A C 1
ATOM 1008 O O . GLU A 1 128 ? -6.014 -5.108 20.634 1.00 98.06 128 GLU A O 1
ATOM 1013 N N . ILE A 1 129 ? -6.092 -2.905 21.041 1.00 97.19 129 ILE A N 1
ATOM 1014 C CA . ILE A 1 129 ? -6.436 -2.537 19.655 1.00 97.19 129 ILE A CA 1
ATOM 1015 C C . ILE A 1 129 ? -5.336 -2.949 18.676 1.00 97.19 129 ILE A C 1
ATOM 1017 O O . ILE A 1 129 ? -5.642 -3.473 17.602 1.00 97.19 129 ILE A O 1
ATOM 1021 N N . PHE A 1 130 ? -4.069 -2.723 19.024 1.00 97.56 130 PHE A N 1
ATOM 1022 C CA . PHE A 1 130 ? -2.936 -3.126 18.198 1.00 97.56 130 PHE A CA 1
ATOM 1023 C C . PHE A 1 130 ? -2.931 -4.642 17.977 1.00 97.56 130 PHE A C 1
ATOM 1025 O O . PHE A 1 130 ? -2.923 -5.099 16.831 1.00 97.56 130 PHE A O 1
ATOM 1032 N N . TRP A 1 131 ? -3.013 -5.425 19.057 1.00 98.25 131 TRP A N 1
ATOM 1033 C CA . TRP A 1 131 ? -3.007 -6.879 18.955 1.00 98.25 131 TRP A CA 1
ATOM 1034 C C . TRP A 1 131 ? -4.208 -7.395 18.155 1.00 98.25 131 TRP A C 1
ATOM 1036 O O . TRP A 1 131 ? -4.011 -8.213 17.254 1.00 98.25 131 TRP A O 1
ATOM 1046 N N . ARG A 1 132 ? -5.417 -6.868 18.408 1.00 97.25 132 ARG A N 1
ATOM 1047 C CA . ARG A 1 132 ? -6.653 -7.208 17.677 1.00 97.25 132 ARG A CA 1
ATOM 1048 C C . ARG A 1 132 ? -6.572 -6.879 16.191 1.00 97.25 132 ARG A C 1
ATOM 1050 O O . ARG A 1 132 ? -6.957 -7.706 15.373 1.00 97.25 132 ARG A O 1
ATOM 1057 N N . THR A 1 133 ? -6.021 -5.720 15.826 1.00 96.38 133 THR A N 1
ATOM 1058 C CA . THR A 1 133 ? -5.832 -5.324 14.418 1.00 96.38 133 THR A CA 1
ATOM 1059 C C . THR A 1 133 ? -5.023 -6.378 13.661 1.00 96.38 133 THR A C 1
ATOM 1061 O O . THR A 1 133 ? -5.441 -6.836 12.598 1.00 96.38 133 THR A O 1
ATOM 1064 N N . PHE A 1 134 ? -3.910 -6.842 14.235 1.00 97.00 134 PHE A N 1
ATOM 1065 C CA . PHE A 1 134 ? -3.134 -7.939 13.656 1.00 97.00 134 PHE A CA 1
ATOM 1066 C C . PHE A 1 134 ? -3.888 -9.278 13.724 1.00 97.00 134 PHE A C 1
ATOM 1068 O O . PHE A 1 134 ? -3.991 -9.964 12.707 1.00 97.00 134 PHE A O 1
ATOM 1075 N N . ALA A 1 135 ? -4.488 -9.616 14.870 1.00 96.31 135 ALA A N 1
ATOM 1076 C CA . ALA A 1 135 ? -5.219 -10.865 15.093 1.00 96.31 135 ALA A CA 1
ATOM 1077 C C . ALA A 1 135 ? -6.408 -11.059 14.139 1.00 96.31 135 ALA A C 1
ATOM 1079 O O . ALA A 1 135 ? -6.737 -12.199 13.822 1.00 96.31 135 ALA A O 1
ATOM 1080 N N . GLU A 1 136 ? -7.020 -9.978 13.649 1.00 95.31 136 GLU A N 1
ATOM 1081 C CA . GLU A 1 136 ? -8.194 -9.998 12.767 1.00 95.31 136 GLU A CA 1
ATOM 1082 C C . GLU A 1 136 ? -7.853 -9.736 11.288 1.00 95.31 136 GLU A C 1
ATOM 1084 O O . GLU A 1 136 ? -8.466 -10.349 10.413 1.00 95.31 136 GLU A O 1
ATOM 1089 N N . GLN A 1 137 ? -6.881 -8.860 10.989 1.00 95.00 137 GLN A N 1
ATOM 1090 C CA . GLN A 1 137 ? -6.625 -8.378 9.620 1.00 95.00 137 GLN A CA 1
ATOM 1091 C C . GLN A 1 137 ? -5.329 -8.908 8.984 1.00 95.00 137 GLN A C 1
ATOM 1093 O O . GLN A 1 137 ? -5.248 -8.969 7.756 1.00 95.00 137 GLN A O 1
ATOM 1098 N N . TYR A 1 138 ? -4.314 -9.310 9.763 1.00 95.62 138 TYR A N 1
ATOM 1099 C CA . TYR A 1 138 ? -3.070 -9.823 9.178 1.00 95.62 138 TYR A CA 1
ATOM 1100 C C . TYR A 1 138 ? -3.274 -11.233 8.609 1.00 95.62 138 TYR A C 1
ATOM 1102 O O . TYR A 1 138 ? -3.876 -12.099 9.247 1.00 95.62 138 TYR A O 1
ATOM 1110 N N . ALA A 1 139 ? -2.795 -11.443 7.383 1.00 94.31 139 ALA A N 1
ATOM 1111 C CA . ALA A 1 139 ? -3.159 -12.586 6.547 1.00 94.31 139 ALA A CA 1
ATOM 1112 C C . ALA A 1 139 ? -2.129 -13.728 6.527 1.00 94.31 139 ALA A C 1
ATOM 1114 O O . ALA A 1 139 ? -2.426 -14.787 5.984 1.00 94.31 139 ALA A O 1
ATOM 1115 N N . LEU A 1 140 ? -0.919 -13.519 7.062 1.00 94.94 140 LEU A N 1
ATOM 1116 C CA . LEU A 1 140 ? 0.240 -14.375 6.765 1.00 94.94 140 LEU A CA 1
ATOM 1117 C C . LEU A 1 140 ? 0.803 -15.136 7.979 1.00 94.94 140 LEU A C 1
ATOM 1119 O O . LEU A 1 140 ? 1.890 -15.689 7.871 1.00 94.94 140 LEU A O 1
ATOM 1123 N N . PHE A 1 141 ? 0.123 -15.172 9.133 1.00 95.06 141 PHE A N 1
ATOM 1124 C CA . PHE A 1 141 ? 0.658 -15.802 10.358 1.00 95.06 141 PHE A CA 1
ATOM 1125 C C . PHE A 1 141 ? 1.142 -17.244 10.156 1.00 95.06 141 PHE A C 1
ATOM 1127 O O . PHE A 1 141 ? 2.239 -17.579 10.596 1.00 95.06 141 PHE A O 1
ATOM 1134 N N . GLU A 1 142 ? 0.361 -18.056 9.443 1.00 93.62 142 GLU A N 1
ATOM 1135 C CA . GLU A 1 142 ? 0.695 -19.439 9.086 1.00 93.62 142 GLU A CA 1
ATOM 1136 C C . GLU A 1 142 ? 1.961 -19.503 8.214 1.00 93.62 142 GLU A C 1
ATOM 1138 O O . GLU A 1 142 ? 2.927 -20.168 8.577 1.00 93.62 142 GLU A O 1
ATOM 1143 N N . LEU A 1 143 ? 2.020 -18.704 7.141 1.00 94.19 143 LEU A N 1
ATOM 1144 C CA . LEU A 1 143 ? 3.189 -18.577 6.257 1.00 94.19 143 LEU A CA 1
ATOM 1145 C C . LEU A 1 143 ? 4.451 -18.072 6.987 1.00 94.19 143 LEU A C 1
ATOM 1147 O O . LEU A 1 143 ? 5.568 -18.365 6.565 1.00 94.19 143 LEU A O 1
ATOM 1151 N N . LYS A 1 144 ? 4.293 -17.299 8.068 1.00 94.19 144 LYS A N 1
ATOM 1152 C CA . LYS A 1 144 ? 5.402 -16.835 8.920 1.00 94.19 144 LYS A CA 1
ATOM 1153 C C . LYS A 1 144 ? 5.750 -17.807 10.056 1.00 94.19 144 LYS A C 1
ATOM 1155 O O . LYS A 1 144 ? 6.775 -17.602 10.700 1.00 94.19 144 LYS A O 1
ATOM 1160 N N . GLY A 1 145 ? 4.922 -18.819 10.327 1.00 96.19 145 GLY A N 1
ATOM 1161 C CA . GLY A 1 145 ? 5.073 -19.719 11.475 1.00 96.19 145 GLY A CA 1
ATOM 1162 C C . GLY A 1 145 ? 4.889 -19.034 12.837 1.00 96.19 145 GLY A C 1
ATOM 1163 O O . GLY A 1 145 ? 5.548 -19.418 13.800 1.00 96.19 145 GLY A O 1
ATOM 1164 N N . VAL A 1 146 ? 4.046 -17.995 12.933 1.00 97.19 146 VAL A N 1
ATOM 1165 C CA . VAL A 1 146 ? 3.897 -17.170 14.151 1.00 97.19 146 VAL A CA 1
ATOM 1166 C C . VAL A 1 146 ? 2.524 -17.358 14.799 1.00 97.19 146 VAL A C 1
ATOM 1168 O O . VAL A 1 146 ? 1.516 -16.861 14.298 1.00 97.19 146 VAL A O 1
ATOM 1171 N N . ALA A 1 147 ? 2.497 -18.006 15.966 1.00 97.31 147 ALA A N 1
ATOM 1172 C CA . ALA A 1 147 ? 1.309 -18.133 16.808 1.00 97.31 147 ALA A CA 1
ATOM 1173 C C . ALA A 1 147 ? 0.991 -16.800 17.519 1.00 97.31 147 ALA A C 1
ATOM 1175 O O . ALA A 1 147 ? 1.536 -16.481 18.575 1.00 97.31 147 ALA A O 1
ATOM 1176 N N . TRP A 1 148 ? 0.103 -15.989 16.940 1.00 97.12 148 TRP A N 1
ATOM 1177 C CA . TRP A 1 148 ? -0.180 -14.633 17.437 1.00 97.12 148 TRP A CA 1
ATOM 1178 C C . TRP A 1 148 ? -0.815 -14.588 18.843 1.00 97.12 148 TRP A C 1
ATOM 1180 O O . TRP A 1 148 ? -0.607 -13.625 19.586 1.00 97.12 148 TRP A O 1
ATOM 1190 N N . ASP A 1 149 ? -1.506 -15.657 19.247 1.00 97.50 149 ASP A N 1
ATOM 1191 C CA . ASP A 1 149 ? -2.046 -15.841 20.604 1.00 97.50 149 ASP A CA 1
ATOM 1192 C C . ASP A 1 149 ? -0.949 -16.156 21.643 1.00 97.50 149 ASP A C 1
ATOM 1194 O O . ASP A 1 149 ? -1.144 -15.958 22.843 1.00 97.50 149 ASP A O 1
ATOM 1198 N N . GLU A 1 150 ? 0.219 -16.643 21.210 1.00 98.19 150 GLU A N 1
ATOM 1199 C CA . GLU A 1 150 ? 1.395 -16.837 22.074 1.00 98.19 150 GLU A CA 1
ATOM 1200 C C . GLU A 1 150 ? 2.147 -15.535 22.261 1.00 98.19 150 GLU A C 1
ATOM 1202 O O . GLU A 1 150 ? 2.458 -15.167 23.391 1.00 98.19 150 GLU A O 1
ATOM 1207 N N . VAL A 1 151 ? 2.303 -14.769 21.179 1.00 98.12 151 VAL A N 1
ATOM 1208 C CA . VAL A 1 151 ? 2.812 -13.395 21.237 1.00 98.12 151 VAL A CA 1
ATOM 1209 C C . VAL A 1 151 ? 1.962 -12.547 22.200 1.00 98.12 151 VAL A C 1
ATOM 1211 O O . VAL A 1 151 ? 2.519 -11.826 23.026 1.00 98.12 151 VAL A O 1
ATOM 1214 N N . TYR A 1 152 ? 0.630 -12.691 22.189 1.00 98.44 152 TYR A N 1
ATOM 1215 C CA . TYR A 1 152 ? -0.240 -12.060 23.191 1.00 98.44 152 TYR A CA 1
ATOM 1216 C C . TYR A 1 152 ? 0.096 -12.490 24.623 1.00 98.44 152 TYR A C 1
ATOM 1218 O O . TYR A 1 152 ? 0.368 -11.640 25.470 1.00 98.44 152 TYR A O 1
ATOM 1226 N N . ARG A 1 153 ? 0.106 -13.804 24.894 1.00 98.62 153 ARG A N 1
ATOM 1227 C CA . ARG A 1 153 ? 0.374 -14.363 26.231 1.00 98.62 153 ARG A CA 1
ATOM 1228 C C . ARG A 1 153 ? 1.742 -13.944 26.781 1.00 98.62 153 ARG A C 1
ATOM 1230 O O . ARG A 1 153 ? 1.856 -13.715 27.980 1.00 98.62 153 ARG A O 1
ATOM 1237 N N . THR A 1 154 ? 2.752 -13.800 25.922 1.00 98.31 154 THR A N 1
ATOM 1238 C CA . THR A 1 154 ? 4.093 -13.330 26.298 1.00 98.31 154 THR A CA 1
ATOM 1239 C C . THR A 1 154 ? 4.132 -11.837 26.635 1.00 98.31 154 THR A C 1
ATOM 1241 O O . THR A 1 154 ? 4.782 -11.456 27.609 1.00 98.31 154 THR A O 1
ATOM 1244 N N . TYR A 1 155 ? 3.474 -10.983 25.843 1.00 98.50 155 TYR A N 1
ATOM 1245 C CA . TYR A 1 155 ? 3.654 -9.527 25.928 1.00 98.50 155 TYR A CA 1
ATOM 1246 C C . TYR A 1 155 ? 2.558 -8.777 26.694 1.00 98.50 155 TYR A C 1
ATOM 1248 O O . TYR A 1 155 ? 2.855 -7.748 27.299 1.00 98.50 155 TYR A O 1
ATOM 1256 N N . ARG A 1 156 ? 1.317 -9.281 26.753 1.00 98.31 156 ARG A N 1
ATOM 1257 C CA . ARG A 1 156 ? 0.214 -8.610 27.467 1.00 98.31 156 ARG A CA 1
ATOM 1258 C C . ARG A 1 156 ? 0.494 -8.337 28.957 1.00 98.31 156 ARG A C 1
ATOM 1260 O O . ARG A 1 156 ? 0.145 -7.241 29.398 1.00 98.31 156 ARG A O 1
ATOM 1267 N N . PRO A 1 157 ? 1.130 -9.244 29.733 1.00 98.25 157 PRO A N 1
ATOM 1268 C CA . PRO A 1 157 ? 1.437 -8.990 31.146 1.00 98.25 157 PRO A CA 1
ATOM 1269 C C . PRO A 1 157 ? 2.486 -7.892 31.381 1.00 98.25 157 PRO A C 1
ATOM 1271 O O . PRO A 1 157 ? 2.693 -7.488 32.520 1.00 98.25 157 PRO A O 1
ATOM 1274 N N . GLN A 1 158 ? 3.168 -7.427 30.328 1.00 97.31 158 GLN A N 1
ATOM 1275 C CA . GLN A 1 158 ? 4.207 -6.393 30.405 1.00 97.31 158 GLN A CA 1
ATOM 1276 C C . GLN A 1 158 ? 3.629 -4.972 30.283 1.00 97.31 158 GLN A C 1
ATOM 1278 O O . GLN A 1 158 ? 4.353 -4.003 30.497 1.00 97.31 158 GLN A O 1
ATOM 1283 N N . ILE A 1 159 ? 2.343 -4.839 29.930 1.00 98.38 159 ILE A N 1
ATOM 1284 C CA . ILE A 1 159 ? 1.649 -3.559 29.758 1.00 98.38 159 ILE A CA 1
ATOM 1285 C C . ILE A 1 159 ? 0.569 -3.405 30.831 1.00 98.38 159 ILE A C 1
ATOM 1287 O O . ILE A 1 159 ? -0.234 -4.307 31.059 1.00 98.38 159 ILE A O 1
ATOM 1291 N N . HIS A 1 160 ? 0.560 -2.240 31.470 1.00 97.75 160 HIS A N 1
ATOM 1292 C CA . HIS A 1 160 ? -0.361 -1.828 32.528 1.00 97.75 160 HIS A CA 1
ATOM 1293 C C . HIS A 1 160 ? -0.632 -0.319 32.398 1.00 97.75 160 HIS A C 1
ATOM 1295 O O . HIS A 1 160 ? 0.141 0.387 31.751 1.00 97.75 160 HIS A O 1
ATOM 1301 N N . ALA A 1 161 ? -1.664 0.214 33.053 1.00 96.62 161 ALA A N 1
ATOM 1302 C CA . ALA A 1 161 ? -2.058 1.630 32.980 1.00 96.62 161 ALA A CA 1
ATOM 1303 C C . ALA A 1 161 ? -0.952 2.673 33.296 1.00 96.62 161 ALA A C 1
ATOM 1305 O O . ALA A 1 161 ? -1.123 3.854 33.004 1.00 96.62 161 ALA A O 1
ATOM 1306 N N . GLY A 1 162 ? 0.177 2.257 33.884 1.00 97.12 162 GLY A N 1
ATOM 1307 C CA . GLY A 1 162 ? 1.354 3.099 34.147 1.00 97.12 162 GLY A CA 1
ATOM 1308 C C . GLY A 1 162 ? 2.521 2.926 33.163 1.00 97.12 162 GLY A C 1
ATOM 1309 O O . GLY A 1 162 ? 3.564 3.543 33.366 1.00 97.12 162 GLY A O 1
ATOM 1310 N N . SER A 1 163 ? 2.398 2.080 32.135 1.00 97.38 163 SER A N 1
ATOM 1311 C CA . SER A 1 163 ? 3.451 1.863 31.136 1.00 97.38 163 SER A CA 1
ATOM 1312 C C . SER A 1 163 ? 3.685 3.111 30.283 1.00 97.38 163 SER A C 1
ATOM 1314 O O . SER A 1 163 ? 2.736 3.754 29.832 1.00 97.38 163 SER A O 1
ATOM 1316 N N . SER A 1 164 ? 4.952 3.440 30.013 1.00 95.06 164 SER A N 1
ATOM 1317 C CA . SER A 1 164 ? 5.287 4.595 29.176 1.00 95.06 164 SER A CA 1
ATOM 1318 C C . SER A 1 164 ? 4.995 4.326 27.692 1.00 95.06 164 SER A C 1
ATOM 1320 O O . SER A 1 164 ? 4.818 3.182 27.258 1.00 95.06 164 SER A O 1
ATOM 1322 N N . ARG A 1 165 ? 4.972 5.388 26.878 1.00 94.00 165 ARG A N 1
ATOM 1323 C CA . ARG A 1 165 ? 4.790 5.278 25.418 1.00 94.00 165 ARG A CA 1
ATOM 1324 C C . ARG A 1 165 ? 5.944 4.528 24.758 1.00 94.00 165 ARG A C 1
ATOM 1326 O O . ARG A 1 165 ? 5.742 3.826 23.774 1.00 94.00 165 ARG A O 1
ATOM 1333 N N . GLU A 1 166 ? 7.133 4.670 25.323 1.00 94.06 166 GLU A N 1
ATOM 1334 C CA . GLU A 1 166 ? 8.383 4.047 24.906 1.00 94.06 166 GLU A CA 1
ATOM 1335 C C . GLU A 1 166 ? 8.355 2.553 25.252 1.00 94.06 166 GLU A C 1
ATOM 1337 O O . GLU A 1 166 ? 8.655 1.732 24.388 1.00 94.06 166 GLU A O 1
ATOM 1342 N N . THR A 1 167 ? 7.887 2.186 26.456 1.00 95.69 167 THR A N 1
ATOM 1343 C CA . THR A 1 167 ? 7.602 0.788 26.834 1.00 95.69 167 THR A CA 1
ATOM 1344 C C . THR A 1 167 ? 6.591 0.156 25.878 1.00 95.69 167 THR A C 1
ATOM 1346 O O . THR A 1 167 ? 6.844 -0.912 25.322 1.00 95.69 167 THR A O 1
ATOM 1349 N N . LEU A 1 168 ? 5.463 0.833 25.637 1.00 96.88 168 LEU A N 1
ATOM 1350 C CA . LEU A 1 168 ? 4.403 0.352 24.753 1.00 96.88 168 LEU A CA 1
ATOM 1351 C C . LEU A 1 168 ? 4.909 0.146 23.316 1.00 96.88 168 LEU A C 1
ATOM 1353 O O . LEU A 1 168 ? 4.688 -0.911 22.729 1.00 96.88 168 LEU A O 1
ATOM 1357 N N . PHE A 1 169 ? 5.634 1.126 22.769 1.00 96.88 169 PHE A N 1
ATOM 1358 C CA . PHE A 1 169 ? 6.232 1.057 21.436 1.00 96.88 169 PHE A CA 1
ATOM 1359 C C . PHE A 1 169 ? 7.275 -0.063 21.320 1.00 96.88 169 PHE A C 1
ATOM 1361 O O . PHE A 1 169 ? 7.235 -0.830 20.359 1.00 96.88 169 PHE A O 1
ATOM 1368 N N . ALA A 1 170 ? 8.177 -0.197 22.298 1.00 96.31 170 ALA A N 1
ATOM 1369 C CA . ALA A 1 170 ? 9.203 -1.239 22.304 1.00 96.31 170 ALA A CA 1
ATOM 1370 C C . ALA A 1 170 ? 8.584 -2.646 22.358 1.00 96.31 170 ALA A C 1
ATOM 1372 O O . ALA A 1 170 ? 9.009 -3.535 21.617 1.00 96.31 170 ALA A O 1
ATOM 1373 N N . THR A 1 171 ? 7.537 -2.827 23.168 1.00 97.69 171 THR A N 1
ATOM 1374 C CA . THR A 1 171 ? 6.753 -4.067 23.235 1.00 97.69 171 THR A CA 1
ATOM 1375 C C . THR A 1 171 ? 6.043 -4.357 21.910 1.00 97.69 171 THR A C 1
ATOM 1377 O O . THR A 1 171 ? 6.213 -5.446 21.364 1.00 97.69 171 THR A O 1
ATOM 1380 N N . MET A 1 172 ? 5.331 -3.387 21.321 1.00 97.81 172 MET A N 1
ATOM 1381 C CA . MET A 1 172 ? 4.694 -3.552 20.004 1.00 97.81 172 MET A CA 1
ATOM 1382 C C . MET A 1 172 ? 5.713 -3.904 18.907 1.00 97.81 172 MET A C 1
ATOM 1384 O O . MET A 1 172 ? 5.483 -4.821 18.120 1.00 97.81 172 MET A O 1
ATOM 1388 N N . ALA A 1 173 ? 6.870 -3.239 18.867 1.00 97.00 173 ALA A N 1
ATOM 1389 C CA . ALA A 1 173 ? 7.945 -3.553 17.926 1.00 97.00 173 ALA A CA 1
ATOM 1390 C C . ALA A 1 173 ? 8.522 -4.967 18.147 1.00 97.00 173 ALA A C 1
ATOM 1392 O O . ALA A 1 173 ? 8.784 -5.692 17.185 1.00 97.00 173 ALA A O 1
ATOM 1393 N N . ALA A 1 174 ? 8.674 -5.397 19.405 1.00 97.06 174 ALA A N 1
ATOM 1394 C CA . ALA A 1 174 ? 9.121 -6.747 19.739 1.00 97.06 174 ALA A CA 1
ATOM 1395 C C . ALA A 1 174 ? 8.114 -7.827 19.303 1.00 97.06 174 ALA A C 1
ATOM 1397 O O . ALA A 1 174 ? 8.539 -8.852 18.771 1.00 97.06 174 ALA A O 1
ATOM 1398 N N . MET A 1 175 ? 6.807 -7.570 19.434 1.00 98.00 175 MET A N 1
ATOM 1399 C CA . MET A 1 175 ? 5.741 -8.454 18.940 1.00 98.00 175 MET A CA 1
ATOM 1400 C C . MET A 1 175 ? 5.776 -8.630 17.415 1.00 98.00 175 MET A C 1
ATOM 1402 O O . MET A 1 175 ? 5.481 -9.716 16.926 1.00 98.00 175 MET A O 1
ATOM 1406 N N . LEU A 1 176 ? 6.136 -7.592 16.651 1.00 97.62 176 LEU A N 1
ATOM 1407 C CA . LEU A 1 176 ? 6.172 -7.647 15.181 1.00 97.62 176 LEU A CA 1
ATOM 1408 C C . LEU A 1 176 ? 7.434 -8.319 14.626 1.00 97.62 176 LEU A C 1
ATOM 1410 O O . LEU A 1 176 ? 7.391 -8.889 13.536 1.00 97.62 176 LEU A O 1
ATOM 1414 N N . ARG A 1 177 ? 8.548 -8.286 15.366 1.00 95.25 177 ARG A N 1
ATOM 1415 C CA . ARG A 1 177 ? 9.860 -8.807 14.939 1.00 95.25 177 ARG A CA 1
ATOM 1416 C C . ARG A 1 177 ? 9.847 -10.245 14.374 1.00 95.25 177 ARG A C 1
ATOM 1418 O O . ARG A 1 177 ? 10.559 -10.477 13.395 1.00 95.25 177 ARG A O 1
ATOM 1425 N N . PRO A 1 178 ? 9.068 -11.215 14.902 1.00 95.38 178 PRO A N 1
ATOM 1426 C CA . PRO A 1 178 ? 8.990 -12.564 14.333 1.00 95.38 178 PRO A CA 1
ATOM 1427 C C . PRO A 1 178 ? 8.364 -12.621 12.931 1.00 95.38 178 PRO A C 1
ATOM 1429 O O . PRO A 1 178 ? 8.670 -13.538 12.175 1.00 95.38 178 PRO A O 1
ATOM 1432 N N . LEU A 1 179 ? 7.518 -11.648 12.563 1.00 95.75 179 LEU A N 1
ATOM 1433 C CA . LEU A 1 179 ? 6.754 -11.660 11.308 1.00 95.75 179 LEU A CA 1
ATOM 1434 C C . LEU A 1 179 ? 7.628 -11.446 10.064 1.00 95.75 179 LEU A C 1
ATOM 1436 O O . LEU A 1 179 ? 7.219 -11.855 8.977 1.00 95.75 179 LEU A O 1
ATOM 1440 N N . LYS A 1 180 ? 8.825 -10.850 10.205 1.00 93.38 180 LYS A N 1
ATOM 1441 C CA . LYS A 1 180 ? 9.841 -10.738 9.138 1.00 93.38 180 LYS A CA 1
ATOM 1442 C C . LYS A 1 180 ? 9.227 -10.290 7.799 1.00 93.38 180 LYS A C 1
ATOM 1444 O O . LYS A 1 180 ? 9.278 -11.012 6.801 1.00 93.38 180 LYS A O 1
ATOM 1449 N N . ASP A 1 181 ? 8.544 -9.149 7.800 1.00 93.50 181 ASP A N 1
ATOM 1450 C CA . ASP A 1 181 ? 7.727 -8.636 6.695 1.00 93.50 181 ASP A CA 1
ATOM 1451 C C . ASP A 1 181 ? 7.985 -7.140 6.472 1.00 93.50 181 ASP A C 1
ATOM 1453 O O . ASP A 1 181 ? 7.709 -6.312 7.340 1.00 93.50 181 ASP A O 1
ATOM 1457 N N . GLY A 1 182 ? 8.516 -6.794 5.295 1.00 89.19 182 GLY A N 1
ATOM 1458 C CA . GLY A 1 182 ? 8.886 -5.421 4.936 1.00 89.19 182 GLY A CA 1
ATOM 1459 C C . GLY A 1 182 ? 7.703 -4.466 4.751 1.00 89.19 182 GLY A C 1
ATOM 1460 O O . GLY A 1 182 ? 7.905 -3.254 4.710 1.00 89.19 182 GLY A O 1
ATOM 1461 N N . HIS A 1 183 ? 6.472 -4.977 4.669 1.00 92.00 183 HIS A N 1
ATOM 1462 C CA . HIS A 1 183 ? 5.272 -4.142 4.562 1.00 92.00 183 HIS A CA 1
ATOM 1463 C C . HIS A 1 183 ? 4.768 -3.663 5.930 1.00 92.00 183 HIS A C 1
ATOM 1465 O O . HIS A 1 183 ? 4.037 -2.672 6.006 1.00 92.00 183 HIS A O 1
ATOM 1471 N N . ILE A 1 184 ? 5.172 -4.336 7.013 1.00 95.56 184 ILE A N 1
ATOM 1472 C CA . ILE A 1 184 ? 4.790 -3.993 8.381 1.00 95.56 184 ILE A CA 1
ATOM 1473 C C . ILE A 1 184 ? 5.702 -2.882 8.902 1.00 95.56 184 ILE A C 1
ATOM 1475 O O . ILE A 1 184 ? 6.907 -3.068 9.086 1.00 95.56 184 ILE A O 1
ATOM 1479 N N . ARG A 1 185 ? 5.095 -1.738 9.215 1.00 94.75 185 ARG A N 1
ATOM 1480 C CA . ARG A 1 185 ? 5.756 -0.589 9.835 1.00 94.75 185 ARG A CA 1
ATOM 1481 C C . ARG A 1 185 ? 4.939 -0.078 11.014 1.00 94.75 185 ARG A C 1
ATOM 1483 O O . ARG A 1 185 ? 3.722 0.046 10.915 1.00 94.75 185 ARG A O 1
ATOM 1490 N N . LEU A 1 186 ? 5.624 0.254 12.101 1.00 95.31 186 LEU A N 1
ATOM 1491 C CA . LEU A 1 186 ? 5.080 0.964 13.254 1.00 95.31 186 LEU A CA 1
ATOM 1492 C C . LEU A 1 186 ? 5.659 2.385 13.254 1.00 95.31 186 LEU A C 1
ATOM 1494 O O . LEU A 1 186 ? 6.859 2.578 13.042 1.00 95.31 186 LEU A O 1
ATOM 1498 N N . HIS A 1 187 ? 4.804 3.380 13.467 1.00 92.94 187 HIS A N 1
ATOM 1499 C CA . HIS A 1 187 ? 5.177 4.792 13.500 1.00 92.94 187 HIS A CA 1
ATOM 1500 C C . HIS A 1 187 ? 4.490 5.475 14.683 1.00 92.94 187 HIS A C 1
ATOM 1502 O O . HIS A 1 187 ? 3.280 5.339 14.868 1.00 92.94 187 HIS A O 1
ATOM 1508 N N . THR A 1 188 ? 5.252 6.245 15.450 1.00 89.25 188 THR A N 1
ATOM 1509 C CA . THR A 1 188 ? 4.762 7.185 16.463 1.00 89.25 188 THR A CA 1
ATOM 1510 C C . THR A 1 188 ? 5.525 8.509 16.315 1.00 89.25 188 THR A C 1
ATOM 1512 O O . THR A 1 188 ? 6.548 8.550 15.630 1.00 89.25 188 THR A O 1
ATOM 1515 N N . PRO A 1 189 ? 5.100 9.602 16.976 1.00 87.12 189 PRO A N 1
ATOM 1516 C CA . PRO A 1 189 ? 5.886 10.838 17.019 1.00 87.12 189 PRO A CA 1
ATOM 1517 C C . PRO A 1 189 ? 7.262 10.701 17.699 1.00 87.12 189 PRO A C 1
ATOM 1519 O O . PRO A 1 189 ? 8.057 11.630 17.623 1.00 87.12 189 PRO A O 1
ATOM 1522 N N . SER A 1 190 ? 7.532 9.582 18.385 1.00 79.75 190 SER A N 1
ATOM 1523 C CA . SER A 1 190 ? 8.773 9.317 19.127 1.00 79.75 190 SER A CA 1
ATOM 1524 C C . SER A 1 190 ? 9.595 8.140 18.587 1.00 79.75 190 SER A C 1
ATOM 1526 O O . SER A 1 190 ? 10.652 7.847 19.139 1.00 79.75 190 SER A O 1
ATOM 1528 N N . GLY A 1 191 ? 9.152 7.454 17.526 1.00 86.56 191 GLY A N 1
ATOM 1529 C CA . GLY A 1 191 ? 9.868 6.291 17.009 1.00 86.56 191 GLY A CA 1
ATOM 1530 C C . GLY A 1 191 ? 9.300 5.694 15.723 1.00 86.56 191 GLY A C 1
ATOM 1531 O O . GLY A 1 191 ? 8.114 5.806 15.405 1.00 86.56 191 GLY A O 1
ATOM 1532 N N . HIS A 1 192 ? 10.172 5.002 14.992 1.00 93.50 192 HIS A N 1
ATOM 1533 C CA . HIS A 1 192 ? 9.820 4.191 13.833 1.00 93.50 192 HIS A CA 1
ATOM 1534 C C . HIS A 1 192 ? 10.401 2.782 13.981 1.00 93.50 192 HIS A C 1
ATOM 1536 O O . HIS A 1 192 ? 11.520 2.610 14.456 1.00 93.50 192 HIS A O 1
ATOM 1542 N N . TYR A 1 193 ? 9.634 1.774 13.571 1.00 93.88 193 TYR A N 1
ATOM 1543 C CA . TYR A 1 193 ? 10.097 0.401 13.440 1.00 93.88 193 TYR A CA 1
ATOM 1544 C C . TYR A 1 193 ? 9.578 -0.213 12.135 1.00 93.88 193 TYR A C 1
ATOM 1546 O O . TYR A 1 193 ? 8.425 -0.003 11.753 1.00 93.88 193 TYR A O 1
ATOM 1554 N N . SER A 1 194 ? 10.418 -1.007 11.475 1.00 92.69 194 SER A N 1
ATOM 1555 C CA . SER A 1 194 ? 10.060 -1.848 10.331 1.00 92.69 194 SER A CA 1
ATOM 1556 C C . SER A 1 194 ? 10.288 -3.305 10.714 1.00 92.69 194 SER A C 1
ATOM 1558 O O . SER A 1 194 ? 11.359 -3.644 11.216 1.00 92.69 194 SER A O 1
ATOM 1560 N N . ALA A 1 195 ? 9.307 -4.176 10.468 1.00 92.50 195 ALA A N 1
ATOM 1561 C CA . ALA A 1 195 ? 9.451 -5.607 10.742 1.00 92.50 195 ALA A CA 1
ATOM 1562 C C . ALA A 1 195 ? 10.135 -6.372 9.594 1.00 92.50 195 ALA A C 1
ATOM 1564 O O . ALA A 1 195 ? 10.095 -7.602 9.572 1.00 92.50 195 ALA A O 1
ATOM 1565 N N . GLY A 1 196 ? 10.735 -5.665 8.630 1.00 86.38 196 GLY A N 1
ATOM 1566 C CA . GLY A 1 196 ? 11.415 -6.258 7.484 1.00 86.38 196 GLY A CA 1
ATOM 1567 C C . GLY A 1 196 ? 12.507 -7.253 7.875 1.00 86.38 196 GLY A C 1
ATOM 1568 O O . GLY A 1 196 ? 13.301 -7.017 8.783 1.00 86.38 196 GLY A O 1
ATOM 1569 N N . ALA A 1 197 ? 12.571 -8.372 7.153 1.00 80.06 197 ALA A N 1
ATOM 1570 C CA . ALA A 1 197 ? 13.775 -9.191 7.143 1.00 80.06 197 ALA A CA 1
ATOM 1571 C C . ALA A 1 197 ? 14.899 -8.426 6.431 1.00 80.06 197 ALA A C 1
ATOM 1573 O O . ALA A 1 197 ? 14.642 -7.809 5.400 1.00 80.06 197 ALA A O 1
ATOM 1574 N N . HIS A 1 198 ? 16.136 -8.539 6.914 1.00 72.06 198 HIS A N 1
ATOM 1575 C CA . HIS A 1 198 ? 17.314 -8.189 6.121 1.00 72.06 198 HIS A CA 1
ATOM 1576 C C . HIS A 1 198 ? 17.515 -9.273 5.045 1.00 72.06 198 HIS A C 1
ATOM 1578 O O . HIS A 1 198 ? 17.750 -10.429 5.410 1.00 72.06 198 HIS A O 1
ATOM 1584 N N . PRO A 1 199 ? 17.397 -8.963 3.739 1.00 76.00 199 PRO A N 1
ATOM 1585 C CA . PRO A 1 199 ? 17.636 -9.937 2.676 1.00 76.00 199 PRO A CA 1
ATOM 1586 C C . PRO A 1 199 ? 19.100 -10.393 2.644 1.00 76.00 199 PRO A C 1
ATOM 1588 O O . PRO A 1 199 ? 19.993 -9.670 3.085 1.00 76.00 199 PRO A O 1
ATOM 1591 N N . ALA A 1 200 ? 19.372 -11.541 2.017 1.00 83.50 200 ALA A N 1
ATOM 1592 C CA . ALA A 1 200 ? 20.741 -12.037 1.827 1.00 83.50 200 ALA A CA 1
ATOM 1593 C C . ALA A 1 200 ? 21.655 -11.029 1.094 1.00 83.50 200 ALA A C 1
ATOM 1595 O O . ALA A 1 200 ? 22.851 -10.978 1.364 1.00 83.50 200 ALA A O 1
ATOM 1596 N N . LEU A 1 201 ? 21.089 -10.175 0.228 1.00 82.56 201 LEU A N 1
ATOM 1597 C CA . LEU A 1 201 ? 21.801 -9.055 -0.400 1.00 82.56 201 LEU A CA 1
ATOM 1598 C C . LEU A 1 201 ? 22.342 -8.055 0.635 1.00 82.56 201 LEU A C 1
ATOM 1600 O O . LEU A 1 201 ? 23.486 -7.638 0.529 1.00 82.56 201 LEU A O 1
ATOM 1604 N N . TYR A 1 202 ? 21.563 -7.707 1.661 1.00 84.44 202 TYR A N 1
ATOM 1605 C CA . TYR A 1 202 ? 21.997 -6.766 2.698 1.00 84.44 202 TYR A CA 1
ATOM 1606 C C . TYR A 1 202 ? 23.128 -7.396 3.525 1.00 84.44 202 TYR A C 1
ATOM 1608 O O . TYR A 1 202 ? 24.154 -6.769 3.736 1.00 84.44 202 TYR A O 1
ATOM 1616 N N . GLN A 1 203 ? 23.007 -8.683 3.872 1.00 85.31 203 GLN A N 1
ATOM 1617 C CA . GLN A 1 203 ? 24.066 -9.455 4.544 1.00 85.31 203 GLN A CA 1
ATOM 1618 C C . GLN A 1 203 ? 25.323 -9.686 3.684 1.00 85.31 203 GLN A C 1
ATOM 1620 O O . GLN A 1 203 ? 26.363 -10.084 4.207 1.00 85.31 203 GLN A O 1
ATOM 1625 N N . ARG A 1 204 ? 25.236 -9.520 2.360 1.00 89.38 204 ARG A N 1
ATOM 1626 C CA . ARG A 1 204 ? 26.392 -9.512 1.454 1.00 89.38 204 ARG A CA 1
ATOM 1627 C C . ARG A 1 204 ? 27.052 -8.134 1.474 1.00 89.38 204 ARG A C 1
ATOM 1629 O O . ARG A 1 204 ? 28.229 -8.056 1.790 1.00 89.38 204 ARG A O 1
ATOM 1636 N N . LEU A 1 205 ? 26.272 -7.078 1.246 1.00 88.88 205 LEU A N 1
ATOM 1637 C CA . LEU A 1 205 ? 26.751 -5.695 1.191 1.00 88.88 205 LEU A CA 1
ATOM 1638 C C . LEU A 1 205 ? 27.344 -5.213 2.526 1.00 88.88 205 LEU A C 1
ATOM 1640 O O . LEU A 1 205 ? 28.356 -4.528 2.511 1.00 88.88 205 LEU A O 1
ATOM 1644 N N . THR A 1 206 ? 26.785 -5.611 3.678 1.00 88.88 206 THR A N 1
ATOM 1645 C CA . THR A 1 206 ? 27.403 -5.348 4.994 1.00 88.88 206 THR A CA 1
ATOM 1646 C C . THR A 1 206 ? 28.802 -5.953 5.084 1.00 88.88 206 THR A C 1
ATOM 1648 O O . THR A 1 206 ? 29.722 -5.261 5.497 1.00 88.88 206 THR A O 1
ATOM 1651 N N . ARG A 1 207 ? 28.989 -7.201 4.633 1.00 90.44 207 ARG A N 1
ATOM 1652 C CA . ARG A 1 207 ? 30.315 -7.835 4.630 1.00 90.44 207 ARG A CA 1
ATOM 1653 C C . ARG A 1 207 ? 31.265 -7.199 3.624 1.00 90.44 207 ARG A C 1
ATOM 1655 O O . ARG A 1 207 ? 32.440 -7.080 3.918 1.00 90.44 207 ARG A O 1
ATOM 1662 N N . GLU A 1 208 ? 30.770 -6.738 2.478 1.00 90.69 208 GLU A N 1
ATOM 1663 C CA . GLU A 1 208 ? 31.594 -5.997 1.514 1.00 90.69 208 GLU A CA 1
ATOM 1664 C C . GLU A 1 208 ? 32.081 -4.654 2.083 1.00 90.69 208 GLU A C 1
ATOM 1666 O O . GLU A 1 208 ? 33.224 -4.284 1.832 1.00 90.69 208 GLU A O 1
ATOM 1671 N N . LEU A 1 209 ? 31.271 -3.968 2.900 1.00 92.06 209 LEU A N 1
ATOM 1672 C CA . LEU A 1 209 ? 31.696 -2.786 3.662 1.00 92.06 209 LEU A CA 1
ATOM 1673 C C . LEU A 1 209 ? 32.716 -3.150 4.760 1.00 92.06 209 LEU A C 1
ATOM 1675 O O . LEU A 1 209 ? 33.767 -2.518 4.854 1.00 92.06 209 LEU A O 1
ATOM 1679 N N . GLU A 1 210 ? 32.452 -4.202 5.545 1.00 92.75 210 GLU A N 1
ATOM 1680 C CA . GLU A 1 210 ? 33.357 -4.707 6.594 1.00 92.75 210 GLU A CA 1
ATOM 1681 C C . GLU A 1 210 ? 34.733 -5.119 6.027 1.00 92.75 210 GLU A C 1
ATOM 1683 O O . GLU A 1 210 ? 35.769 -4.698 6.548 1.00 92.75 210 GLU A O 1
ATOM 1688 N N . ASP A 1 211 ? 34.753 -5.884 4.929 1.00 95.38 211 ASP A N 1
ATOM 1689 C CA . ASP A 1 211 ? 35.962 -6.340 4.230 1.00 95.38 211 ASP A CA 1
ATOM 1690 C C . ASP A 1 211 ? 36.730 -5.164 3.593 1.00 95.38 211 ASP A C 1
ATOM 1692 O O . ASP A 1 211 ? 37.964 -5.129 3.638 1.00 95.38 211 ASP A O 1
ATOM 1696 N N . ALA A 1 212 ? 36.019 -4.171 3.040 1.00 94.12 212 ALA A N 1
ATOM 1697 C CA . ALA A 1 212 ? 36.611 -2.947 2.489 1.00 94.12 212 ALA A CA 1
ATOM 1698 C C . ALA A 1 212 ? 37.089 -1.948 3.562 1.00 94.12 212 ALA A C 1
ATOM 1700 O O . ALA A 1 212 ? 37.854 -1.037 3.238 1.00 94.12 212 ALA A O 1
ATOM 1701 N N . ARG A 1 213 ? 36.679 -2.128 4.828 1.00 94.00 213 ARG A N 1
ATOM 1702 C CA . ARG A 1 213 ? 36.836 -1.163 5.938 1.00 94.00 213 ARG A CA 1
ATOM 1703 C C . ARG A 1 213 ? 36.161 0.184 5.663 1.00 94.00 213 ARG A C 1
ATOM 1705 O O . ARG A 1 213 ? 36.682 1.237 6.025 1.00 94.00 213 ARG A O 1
ATOM 1712 N N . ASP A 1 214 ? 35.015 0.119 5.006 1.00 91.00 214 ASP A N 1
ATOM 1713 C CA . ASP A 1 214 ? 34.181 1.254 4.638 1.00 91.00 214 ASP A CA 1
ATOM 1714 C C . ASP A 1 214 ? 33.204 1.558 5.784 1.00 91.00 214 ASP A C 1
ATOM 1716 O O . ASP A 1 214 ? 32.479 0.672 6.240 1.00 91.00 214 ASP A O 1
ATOM 1720 N N . ASP A 1 215 ? 33.216 2.791 6.292 1.00 91.88 215 ASP A N 1
ATOM 1721 C CA . ASP A 1 215 ? 32.421 3.217 7.449 1.00 91.88 215 ASP A CA 1
ATOM 1722 C C . ASP A 1 215 ? 31.040 3.784 7.072 1.00 91.88 215 ASP A C 1
ATOM 1724 O O . ASP A 1 215 ? 30.295 4.245 7.943 1.00 91.88 215 ASP A O 1
ATOM 1728 N N . ARG A 1 216 ? 30.652 3.718 5.789 1.00 90.88 216 ARG A N 1
ATOM 1729 C CA . ARG A 1 216 ? 29.316 4.126 5.343 1.00 90.88 216 ARG A CA 1
ATOM 1730 C C . ARG A 1 216 ? 28.230 3.219 5.912 1.00 90.88 216 ARG A C 1
ATOM 1732 O O . ARG A 1 216 ? 28.247 1.999 5.770 1.00 90.88 216 ARG A O 1
ATOM 1739 N N . GLU A 1 217 ? 27.182 3.855 6.427 1.00 89.38 217 GLU A N 1
ATOM 1740 C CA . GLU A 1 217 ? 25.893 3.209 6.668 1.00 89.38 217 GLU A CA 1
ATOM 1741 C C . GLU A 1 217 ? 25.410 2.457 5.418 1.00 89.38 217 GLU A C 1
ATOM 1743 O O . GLU A 1 217 ? 25.380 3.013 4.315 1.00 89.38 217 GLU A O 1
ATOM 1748 N N . LEU A 1 218 ? 24.947 1.213 5.592 1.00 86.31 218 LEU A N 1
ATOM 1749 C CA . LEU A 1 218 ? 24.513 0.344 4.487 1.00 86.31 218 LEU A CA 1
ATOM 1750 C C . LEU A 1 218 ? 23.447 1.006 3.596 1.00 86.31 218 LEU A C 1
ATOM 1752 O O . LEU A 1 218 ? 23.393 0.750 2.396 1.00 86.31 218 LEU A O 1
ATOM 1756 N N . THR A 1 219 ? 22.599 1.863 4.172 1.00 84.56 219 THR A N 1
ATOM 1757 C CA . THR A 1 219 ? 21.572 2.603 3.420 1.00 84.56 219 THR A CA 1
ATOM 1758 C C . THR A 1 219 ? 22.183 3.651 2.486 1.00 84.56 219 THR A C 1
ATOM 1760 O O . THR A 1 219 ? 21.678 3.823 1.378 1.00 84.56 219 THR A O 1
ATOM 1763 N N . SER A 1 220 ? 23.273 4.306 2.897 1.00 88.31 220 SER A N 1
ATOM 1764 C CA . SER A 1 220 ? 24.026 5.258 2.070 1.00 88.31 220 SER A CA 1
ATOM 1765 C C . SER A 1 220 ? 24.770 4.528 0.956 1.00 88.31 220 SER A C 1
ATOM 1767 O O . SER A 1 220 ? 24.600 4.870 -0.208 1.00 88.31 220 SER A O 1
ATOM 1769 N N . TYR A 1 221 ? 25.468 3.433 1.280 1.00 89.00 221 TYR A N 1
ATOM 1770 C CA . TYR A 1 221 ? 26.131 2.589 0.279 1.00 89.00 221 TYR A CA 1
ATOM 1771 C C . TYR A 1 221 ? 25.148 2.014 -0.760 1.00 89.00 221 TYR A C 1
ATOM 1773 O O . TYR A 1 221 ? 25.440 1.986 -1.953 1.00 89.00 221 TYR A O 1
ATOM 1781 N N . LEU A 1 222 ? 23.937 1.626 -0.336 1.00 87.44 222 LEU A N 1
ATOM 1782 C CA . LEU A 1 222 ? 22.831 1.234 -1.224 1.00 87.44 222 LEU A CA 1
ATOM 1783 C C . LEU A 1 222 ? 22.236 2.388 -2.050 1.00 87.44 222 LEU A C 1
ATOM 1785 O O . LEU A 1 222 ? 21.468 2.114 -2.976 1.00 87.44 222 LEU A O 1
ATOM 1789 N N . GLY A 1 223 ? 22.518 3.643 -1.701 1.00 88.06 223 GLY A N 1
ATOM 1790 C CA . GLY A 1 223 ? 22.252 4.822 -2.523 1.00 88.06 223 GLY A CA 1
ATOM 1791 C C . GLY A 1 223 ? 23.353 5.001 -3.563 1.00 88.06 223 GLY A C 1
ATOM 1792 O O . GLY A 1 223 ? 23.077 4.922 -4.756 1.00 88.06 223 GLY A O 1
ATOM 1793 N N . ASP A 1 224 ? 24.601 5.114 -3.109 1.00 89.38 224 ASP A N 1
ATOM 1794 C CA . ASP A 1 224 ? 25.786 5.307 -3.954 1.00 89.38 224 ASP A CA 1
ATOM 1795 C C . ASP A 1 224 ? 25.893 4.228 -5.049 1.00 89.38 224 ASP A C 1
ATOM 1797 O O . ASP A 1 224 ? 26.117 4.530 -6.219 1.00 89.38 224 ASP A O 1
ATOM 1801 N N . LEU A 1 225 ? 25.641 2.960 -4.694 1.00 88.06 225 LEU A N 1
ATOM 1802 C CA . LEU A 1 225 ? 25.632 1.825 -5.623 1.00 88.06 225 LEU A CA 1
ATOM 1803 C C . LEU A 1 225 ? 24.507 1.898 -6.673 1.00 88.06 225 LEU A C 1
ATOM 1805 O O . LEU A 1 225 ? 24.633 1.293 -7.736 1.00 88.06 225 LEU A O 1
ATOM 1809 N N . LYS A 1 226 ? 23.399 2.597 -6.394 1.00 88.44 226 LYS A N 1
ATOM 1810 C CA . LYS A 1 226 ? 22.294 2.779 -7.352 1.00 88.44 226 LYS A CA 1
ATOM 1811 C C . LYS A 1 226 ? 22.552 3.916 -8.322 1.00 88.44 226 LYS A C 1
ATOM 1813 O O . LYS A 1 226 ? 22.218 3.747 -9.488 1.00 88.44 226 LYS A O 1
ATOM 1818 N N . GLU A 1 227 ? 23.120 5.026 -7.858 1.00 89.50 227 GLU A N 1
ATOM 1819 C CA . GLU A 1 227 ? 23.479 6.130 -8.751 1.00 89.50 227 GLU A CA 1
ATOM 1820 C C . GLU A 1 227 ? 24.672 5.717 -9.635 1.00 89.50 227 GLU A C 1
ATOM 1822 O O . GLU A 1 227 ? 24.565 5.810 -10.848 1.00 89.50 227 GLU A O 1
ATOM 1827 N N . TRP A 1 228 ? 25.708 5.051 -9.096 1.00 91.88 228 TRP A N 1
ATOM 1828 C CA . TRP A 1 228 ? 26.775 4.459 -9.928 1.00 91.88 228 TRP A CA 1
ATOM 1829 C C . TRP A 1 228 ? 26.241 3.467 -10.976 1.00 91.88 228 TRP A C 1
ATOM 1831 O O . TRP A 1 228 ? 26.686 3.449 -12.122 1.00 91.88 228 TRP A O 1
ATOM 1841 N N . LEU A 1 229 ? 25.257 2.639 -10.604 1.00 90.44 229 LEU A N 1
ATOM 1842 C CA . LEU A 1 229 ? 24.602 1.725 -11.542 1.00 90.44 229 LEU A CA 1
ATOM 1843 C C . LEU A 1 229 ? 23.770 2.467 -12.602 1.00 90.44 229 LEU A C 1
ATOM 1845 O O . LEU A 1 229 ? 23.600 1.953 -13.704 1.00 90.44 229 LEU A O 1
ATOM 1849 N N . HIS A 1 230 ? 23.229 3.639 -12.271 1.00 89.88 230 HIS A N 1
ATOM 1850 C CA . HIS A 1 230 ? 22.498 4.509 -13.190 1.00 89.88 230 HIS A CA 1
ATOM 1851 C C . HIS A 1 230 ? 23.464 5.125 -14.206 1.00 89.88 230 HIS A C 1
ATOM 1853 O O . HIS A 1 230 ? 23.286 4.899 -15.404 1.00 89.88 230 HIS A O 1
ATOM 1859 N N . ASP A 1 231 ? 24.539 5.753 -13.721 1.00 91.25 231 ASP A N 1
ATOM 1860 C CA . ASP A 1 231 ? 25.609 6.357 -14.521 1.00 91.25 231 ASP A CA 1
ATOM 1861 C C . ASP A 1 231 ? 26.213 5.345 -15.508 1.00 91.25 231 ASP A C 1
ATOM 1863 O O . ASP A 1 231 ? 26.187 5.571 -16.716 1.00 91.25 231 ASP A O 1
ATOM 1867 N N . VAL A 1 232 ? 26.654 4.171 -15.034 1.00 93.81 232 VAL A N 1
ATOM 1868 C CA . VAL A 1 232 ? 27.247 3.123 -15.890 1.00 93.81 232 VAL A CA 1
ATOM 1869 C C . VAL A 1 232 ? 26.296 2.688 -17.007 1.00 93.81 232 VAL A C 1
ATOM 1871 O O . VAL A 1 232 ? 26.725 2.497 -18.143 1.00 93.81 232 VAL A O 1
ATOM 1874 N N . ILE A 1 233 ? 24.994 2.553 -16.737 1.00 92.88 233 ILE A N 1
ATOM 1875 C CA . ILE A 1 233 ? 24.027 2.192 -17.785 1.00 92.88 233 ILE A CA 1
ATOM 1876 C C . ILE A 1 233 ? 23.890 3.318 -18.817 1.00 92.88 233 ILE A C 1
ATOM 1878 O O . ILE A 1 233 ? 23.779 3.042 -20.012 1.00 92.88 233 ILE A O 1
ATOM 1882 N N . HIS A 1 234 ? 23.883 4.573 -18.367 1.00 92.06 234 HIS A N 1
ATOM 1883 C CA . HIS A 1 234 ? 23.707 5.742 -19.228 1.00 92.06 234 HIS A CA 1
ATOM 1884 C C . HIS A 1 234 ? 24.946 6.038 -20.080 1.00 92.06 234 HIS A C 1
ATOM 1886 O O . HIS A 1 234 ? 24.786 6.381 -21.250 1.00 92.06 234 HIS A O 1
ATOM 1892 N N . GLU A 1 235 ? 26.150 5.867 -19.529 1.00 90.81 235 GLU A N 1
ATOM 1893 C CA . GLU A 1 235 ? 27.418 6.205 -20.187 1.00 90.81 235 GLU A CA 1
ATOM 1894 C C . GLU A 1 235 ? 28.051 5.032 -20.959 1.00 90.81 235 GLU A C 1
ATOM 1896 O O . GLU A 1 235 ? 28.558 5.241 -22.061 1.00 90.81 235 GLU A O 1
ATOM 1901 N N . GLU A 1 236 ? 28.010 3.799 -20.434 1.00 92.44 236 GLU A N 1
ATOM 1902 C CA . GLU A 1 236 ? 28.677 2.640 -21.061 1.00 92.44 236 GLU A CA 1
ATOM 1903 C C . GLU A 1 236 ? 27.739 1.763 -21.911 1.00 92.44 236 GLU A C 1
ATOM 1905 O O . GLU A 1 236 ? 28.196 1.119 -22.857 1.00 92.44 236 GLU A O 1
ATOM 1910 N N . TYR A 1 237 ? 26.436 1.706 -21.593 1.00 93.75 237 TYR A N 1
ATOM 1911 C CA . TYR A 1 237 ? 25.509 0.730 -22.196 1.00 93.75 237 TYR A CA 1
ATOM 1912 C C . TYR A 1 237 ? 24.478 1.318 -23.175 1.00 93.75 237 TYR A C 1
ATOM 1914 O O . TYR A 1 237 ? 23.986 0.575 -24.024 1.00 93.75 237 TYR A O 1
ATOM 1922 N N . LEU A 1 238 ? 24.114 2.605 -23.093 1.00 93.12 238 LEU A N 1
ATOM 1923 C CA . LEU A 1 238 ? 23.088 3.208 -23.962 1.00 93.12 238 LEU A CA 1
ATOM 1924 C C . LEU A 1 238 ? 23.683 3.863 -25.221 1.00 93.12 238 LEU A C 1
ATOM 1926 O O . LEU A 1 238 ? 24.005 5.048 -25.248 1.00 93.12 238 LEU A O 1
ATOM 1930 N N . ALA A 1 239 ? 23.725 3.097 -26.314 1.00 81.88 239 ALA A N 1
ATOM 1931 C CA . ALA A 1 239 ? 24.404 3.434 -27.572 1.00 81.88 239 ALA A CA 1
ATOM 1932 C C . ALA A 1 239 ? 23.970 4.752 -28.254 1.00 81.88 239 ALA A C 1
ATOM 1934 O O . ALA A 1 239 ? 24.710 5.282 -29.078 1.00 81.88 239 ALA A O 1
ATOM 1935 N N . ASN A 1 240 ? 22.778 5.272 -27.943 1.00 78.12 240 ASN A N 1
ATOM 1936 C CA . ASN A 1 240 ? 22.232 6.515 -28.510 1.00 78.12 240 ASN A CA 1
ATOM 1937 C C . ASN A 1 240 ? 21.758 7.504 -27.419 1.00 78.12 240 ASN A C 1
ATOM 1939 O O . ASN A 1 240 ? 20.901 8.351 -27.675 1.00 78.12 240 ASN A O 1
ATOM 1943 N N . GLY A 1 241 ? 22.281 7.378 -26.194 1.00 84.94 241 GLY A N 1
ATOM 1944 C CA . GLY A 1 241 ? 21.824 8.137 -25.028 1.00 84.94 241 GLY A CA 1
ATOM 1945 C C . GLY A 1 241 ? 20.460 7.682 -24.490 1.00 84.94 241 GLY A C 1
ATOM 1946 O O . GLY A 1 241 ? 19.910 6.654 -24.898 1.00 84.94 241 GLY A O 1
ATOM 1947 N N . VAL A 1 242 ? 19.919 8.455 -23.543 1.00 93.69 242 VAL A N 1
ATOM 1948 C CA . VAL A 1 242 ? 18.695 8.125 -22.796 1.00 93.69 242 VAL A CA 1
ATOM 1949 C C . VAL A 1 242 ? 17.520 9.044 -23.142 1.00 93.69 242 VAL A C 1
ATOM 1951 O O . VAL A 1 242 ? 17.650 10.265 -23.223 1.00 93.69 242 VAL A O 1
ATOM 1954 N N . SER A 1 243 ? 16.335 8.454 -23.288 1.00 96.00 243 SER A N 1
ATOM 1955 C CA . SER A 1 243 ? 15.047 9.152 -23.308 1.00 96.00 243 SER A CA 1
ATOM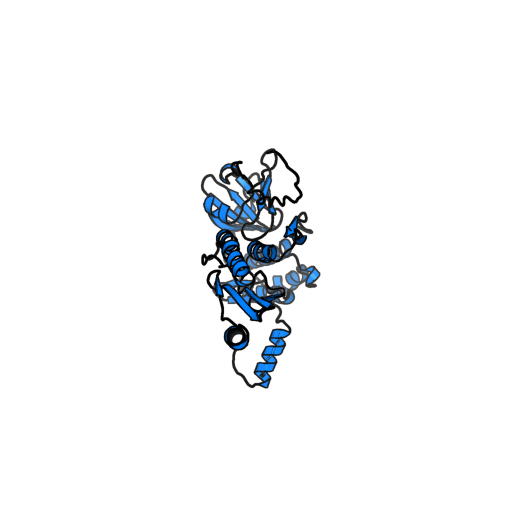 1956 C C . SER A 1 243 ? 14.303 8.932 -21.992 1.00 96.00 243 SER A C 1
ATOM 1958 O O . SER A 1 243 ? 14.416 7.872 -21.382 1.00 96.00 243 SER A O 1
ATOM 1960 N N . HIS A 1 244 ? 13.543 9.930 -21.529 1.00 95.94 244 HIS A N 1
ATOM 1961 C CA . HIS A 1 244 ? 12.887 9.879 -20.218 1.00 95.94 244 HIS A CA 1
ATOM 1962 C C . HIS A 1 244 ? 11.421 10.338 -20.235 1.00 95.94 244 HIS A C 1
ATOM 1964 O O . HIS A 1 244 ? 11.014 11.223 -20.997 1.00 95.94 244 HIS A O 1
ATOM 1970 N N . GLY A 1 245 ? 10.627 9.785 -19.322 1.00 96.56 245 GLY A N 1
ATOM 1971 C CA . GLY A 1 245 ? 9.205 10.069 -19.153 1.00 96.56 245 GLY A CA 1
ATOM 1972 C C . GLY A 1 245 ? 8.758 9.881 -17.705 1.00 96.56 245 GLY A C 1
ATOM 1973 O O . GLY A 1 245 ? 9.573 9.654 -16.814 1.00 96.56 245 GLY A O 1
ATOM 1974 N N . GLY A 1 246 ? 7.456 10.022 -17.456 1.00 94.44 246 GLY A N 1
ATOM 1975 C CA . GLY A 1 246 ? 6.870 9.661 -16.162 1.00 94.44 246 GLY A CA 1
ATOM 1976 C C . GLY A 1 246 ? 7.452 10.400 -14.962 1.00 94.44 246 GLY A C 1
ATOM 1977 O O . GLY A 1 246 ? 7.838 9.764 -13.990 1.00 94.44 246 GLY A O 1
ATOM 1978 N N . ASN A 1 247 ? 7.619 11.724 -15.052 1.00 95.44 247 ASN A N 1
ATOM 1979 C CA . ASN A 1 247 ? 8.325 12.521 -14.038 1.00 95.44 247 ASN A CA 1
ATOM 1980 C C . ASN A 1 247 ? 9.773 12.032 -13.755 1.00 95.44 247 ASN A C 1
ATOM 1982 O O . ASN A 1 247 ? 10.247 12.091 -12.624 1.00 95.44 247 ASN A O 1
ATOM 1986 N N . ARG A 1 248 ? 10.468 11.536 -14.794 1.00 94.00 248 ARG A N 1
ATOM 1987 C CA . ARG A 1 248 ? 11.785 10.862 -14.739 1.00 94.00 248 ARG A CA 1
ATOM 1988 C C . ARG A 1 248 ? 11.800 9.551 -13.938 1.00 94.00 248 ARG A C 1
ATOM 1990 O O . ARG A 1 248 ? 12.842 9.127 -13.458 1.00 94.00 248 ARG A O 1
ATOM 1997 N N . LEU A 1 249 ? 10.650 8.884 -13.823 1.00 95.75 249 LEU A N 1
ATOM 1998 C CA . LEU A 1 249 ? 10.521 7.550 -13.222 1.00 95.75 249 LEU A CA 1
ATOM 1999 C C . LEU A 1 249 ? 10.460 6.426 -14.270 1.00 95.75 249 LEU A C 1
ATOM 2001 O O . LEU A 1 249 ? 10.319 5.260 -13.900 1.00 95.75 249 LEU A O 1
ATOM 2005 N N . VAL A 1 250 ? 10.556 6.765 -15.559 1.00 97.56 250 VAL A N 1
ATOM 2006 C CA . VAL A 1 250 ? 10.740 5.821 -16.670 1.00 97.56 250 VAL A CA 1
ATOM 2007 C C . VAL A 1 250 ? 11.811 6.364 -17.602 1.00 97.56 250 VAL A C 1
ATOM 2009 O O . VAL A 1 250 ? 11.757 7.532 -17.993 1.00 97.56 250 VAL A O 1
ATOM 2012 N N . GLU A 1 251 ? 12.757 5.512 -17.971 1.00 96.56 251 GLU A N 1
ATOM 2013 C CA . GLU A 1 251 ? 13.892 5.834 -18.837 1.00 96.56 251 GLU A CA 1
ATOM 2014 C C . GLU A 1 251 ? 14.061 4.712 -19.865 1.00 96.56 251 GLU A C 1
ATOM 2016 O O . GLU A 1 251 ? 13.874 3.541 -19.535 1.00 96.56 251 GLU A O 1
ATOM 2021 N N . TRP A 1 252 ? 14.381 5.041 -21.114 1.00 97.12 252 TRP A N 1
ATOM 2022 C CA . TRP A 1 252 ? 14.535 4.055 -22.183 1.00 97.12 252 TRP A CA 1
ATOM 2023 C C . TRP A 1 252 ? 15.583 4.466 -23.216 1.00 97.12 252 TRP A C 1
ATOM 2025 O O . TRP A 1 252 ? 15.957 5.632 -23.330 1.00 97.12 252 TRP A O 1
ATOM 2035 N N . GLY A 1 253 ? 16.048 3.483 -23.981 1.00 96.25 253 GLY A N 1
ATOM 2036 C CA . GLY A 1 253 ? 17.028 3.663 -25.047 1.00 96.25 253 GLY A CA 1
ATOM 2037 C C . GLY A 1 253 ? 17.362 2.335 -25.722 1.00 96.25 253 GLY A C 1
ATOM 2038 O O . GLY A 1 253 ? 16.606 1.367 -25.616 1.00 96.25 253 GLY A O 1
ATOM 2039 N N . ARG A 1 254 ? 18.499 2.272 -26.417 1.00 95.88 254 ARG A N 1
ATOM 2040 C CA . ARG A 1 254 ? 18.974 1.061 -27.106 1.00 95.88 254 ARG A CA 1
ATOM 2041 C C . ARG A 1 254 ? 20.336 0.653 -26.564 1.00 95.88 254 ARG A C 1
ATOM 2043 O O . ARG A 1 254 ? 21.216 1.501 -26.460 1.00 95.88 254 ARG A O 1
ATOM 2050 N N . LEU A 1 255 ? 20.508 -0.636 -26.277 1.00 95.06 255 LEU A N 1
ATOM 2051 C CA . LEU A 1 255 ? 21.817 -1.218 -25.958 1.00 95.06 255 LEU A CA 1
ATOM 2052 C C . LEU A 1 255 ? 22.612 -1.509 -27.240 1.00 95.06 255 LEU A C 1
ATOM 2054 O O . LEU A 1 255 ? 23.835 -1.454 -27.255 1.00 95.06 255 LEU A O 1
ATOM 2058 N N . ASN A 1 256 ? 21.901 -1.849 -28.318 1.00 93.44 256 ASN A N 1
ATOM 2059 C CA . ASN A 1 256 ? 22.400 -2.032 -29.682 1.00 93.44 256 ASN A CA 1
ATOM 2060 C C . ASN A 1 256 ? 21.201 -2.167 -30.647 1.00 93.44 256 ASN A C 1
ATOM 2062 O O . ASN A 1 256 ? 20.046 -2.148 -30.215 1.00 93.44 256 ASN A O 1
ATOM 2066 N N . GLU A 1 257 ? 21.468 -2.379 -31.938 1.00 92.56 257 GLU A N 1
ATOM 2067 C CA . GLU A 1 257 ? 20.454 -2.526 -33.001 1.00 92.56 257 GLU A CA 1
ATOM 2068 C C . GLU A 1 257 ? 19.536 -3.762 -32.891 1.00 92.56 257 GLU A C 1
ATOM 2070 O O . GLU A 1 257 ? 18.681 -3.968 -33.750 1.00 92.56 257 GLU A O 1
ATOM 2075 N N . ALA A 1 258 ? 19.675 -4.593 -31.853 1.00 95.94 258 ALA A N 1
ATOM 2076 C CA . ALA A 1 258 ? 18.806 -5.743 -31.597 1.00 95.94 258 ALA A CA 1
ATOM 2077 C C . ALA A 1 258 ? 18.158 -5.747 -30.199 1.00 95.94 258 ALA A C 1
ATOM 2079 O O . ALA A 1 258 ? 17.326 -6.620 -29.934 1.00 95.94 258 ALA A O 1
ATOM 2080 N N . ILE A 1 259 ? 18.527 -4.827 -29.295 1.00 97.12 259 ILE A N 1
ATOM 2081 C CA . ILE A 1 259 ? 18.090 -4.850 -27.889 1.00 97.12 259 ILE A CA 1
ATOM 2082 C C . ILE A 1 259 ? 17.733 -3.442 -27.390 1.00 97.12 259 ILE A C 1
ATOM 2084 O O . ILE A 1 259 ? 18.601 -2.582 -27.216 1.00 97.12 259 ILE A O 1
ATOM 2088 N N . GLY A 1 260 ? 16.449 -3.232 -27.098 1.00 96.88 260 GLY A N 1
ATOM 2089 C CA . GLY A 1 260 ? 15.956 -2.064 -26.371 1.00 96.88 260 GLY A CA 1
ATOM 2090 C C . GLY A 1 260 ? 16.178 -2.184 -24.859 1.00 96.88 260 GLY A C 1
ATOM 2091 O O . GLY A 1 260 ? 16.311 -3.283 -24.317 1.00 96.88 260 GLY A O 1
ATOM 2092 N N . TYR A 1 261 ? 16.167 -1.050 -24.165 1.00 97.31 261 TYR A N 1
ATOM 2093 C CA . TYR A 1 261 ? 16.240 -0.956 -22.707 1.00 97.31 261 TYR A CA 1
ATOM 2094 C C . TYR A 1 261 ? 15.099 -0.089 -22.170 1.00 97.31 261 TYR A C 1
ATOM 2096 O O . TYR A 1 261 ? 14.797 0.955 -22.747 1.00 97.31 261 TYR A O 1
ATOM 2104 N N . LEU A 1 262 ? 14.487 -0.516 -21.064 1.00 97.44 262 LEU A N 1
ATOM 2105 C CA . LEU A 1 262 ? 13.409 0.180 -20.361 1.00 97.44 262 LEU A CA 1
ATOM 2106 C C . LEU A 1 262 ? 13.598 0.040 -18.844 1.00 97.44 262 LEU A C 1
ATOM 2108 O O . LEU A 1 262 ? 13.331 -1.017 -18.274 1.00 97.44 262 LEU A O 1
ATOM 2112 N N . ASN A 1 263 ? 14.017 1.110 -18.175 1.00 97.25 263 ASN A N 1
ATOM 2113 C CA . ASN A 1 263 ? 14.030 1.202 -16.719 1.00 97.25 263 ASN A CA 1
ATOM 2114 C C . ASN A 1 263 ? 12.705 1.786 -16.216 1.00 97.25 263 ASN A C 1
ATOM 2116 O O . ASN A 1 263 ? 12.232 2.801 -16.734 1.00 97.25 263 ASN A O 1
ATOM 2120 N N . ILE A 1 264 ? 12.119 1.182 -15.181 1.00 97.69 264 ILE A N 1
ATOM 2121 C CA . ILE A 1 264 ? 10.955 1.737 -14.478 1.00 97.69 264 ILE A CA 1
ATOM 2122 C C . ILE A 1 264 ? 11.329 1.867 -13.000 1.00 97.69 264 ILE A C 1
ATOM 2124 O O . ILE A 1 264 ? 11.421 0.867 -12.288 1.00 97.69 264 ILE A O 1
ATOM 2128 N N . ARG A 1 265 ? 11.516 3.104 -12.525 1.00 94.75 265 ARG A N 1
ATOM 2129 C CA . ARG A 1 265 ? 12.021 3.429 -11.175 1.00 94.75 265 ARG A CA 1
ATOM 2130 C C . ARG A 1 265 ? 10.940 3.360 -10.087 1.00 94.75 265 ARG A C 1
ATOM 2132 O O . ARG A 1 265 ? 11.270 3.163 -8.921 1.00 94.75 265 ARG A O 1
ATOM 2139 N N . ALA A 1 266 ? 9.658 3.501 -10.438 1.00 95.38 266 ALA A N 1
ATOM 2140 C CA . ALA A 1 266 ? 8.534 3.380 -9.501 1.00 95.38 266 ALA A CA 1
ATOM 2141 C C . ALA A 1 266 ? 7.198 3.080 -10.205 1.00 95.38 266 ALA A C 1
ATOM 2143 O O . ALA A 1 266 ? 6.979 3.483 -11.346 1.00 95.38 266 ALA A O 1
ATOM 2144 N N . MET A 1 267 ? 6.258 2.454 -9.492 1.00 95.50 267 MET A N 1
ATOM 2145 C CA . MET A 1 267 ? 4.875 2.214 -9.947 1.00 95.50 267 MET A CA 1
ATOM 2146 C C . MET A 1 267 ? 3.879 3.250 -9.379 1.00 95.50 267 MET A C 1
ATOM 2148 O O . MET A 1 267 ? 2.701 2.955 -9.180 1.00 95.50 267 MET A O 1
ATOM 2152 N N . ALA A 1 268 ? 4.359 4.452 -9.056 1.00 93.62 268 ALA A N 1
ATOM 2153 C CA . ALA A 1 268 ? 3.595 5.600 -8.560 1.00 93.62 268 ALA A CA 1
ATOM 2154 C C . ALA A 1 268 ? 4.375 6.898 -8.851 1.00 93.62 268 ALA A C 1
ATOM 2156 O O . ALA A 1 268 ? 5.584 6.843 -9.060 1.00 93.62 268 ALA A O 1
ATOM 2157 N N . GLY A 1 269 ? 3.708 8.055 -8.865 1.00 94.38 269 GLY A N 1
ATOM 2158 C CA . GLY A 1 269 ? 4.317 9.367 -9.135 1.00 94.38 269 GLY A CA 1
ATOM 2159 C C . GLY A 1 269 ? 4.577 9.672 -10.617 1.00 94.38 269 GLY A C 1
ATOM 2160 O O . GLY A 1 269 ? 5.106 10.735 -10.937 1.00 94.38 269 GLY A O 1
ATOM 2161 N N . GLN A 1 270 ? 4.177 8.771 -11.519 1.00 95.69 270 GLN A N 1
ATOM 2162 C CA . GLN A 1 270 ? 4.336 8.857 -12.978 1.00 95.69 270 GLN A CA 1
ATOM 2163 C C . GLN A 1 270 ? 3.726 10.139 -13.582 1.00 95.69 270 GLN A C 1
ATOM 2165 O O . GLN A 1 270 ? 4.220 10.671 -14.574 1.00 95.69 270 GLN A O 1
ATOM 2170 N N . SER A 1 271 ? 2.673 10.674 -12.962 1.00 94.38 271 SER A N 1
ATOM 2171 C CA . SER A 1 271 ? 2.016 11.931 -13.345 1.00 94.38 271 SER A CA 1
ATOM 2172 C C . SER A 1 271 ? 2.654 13.197 -12.758 1.00 94.38 271 SER A C 1
ATOM 2174 O O . SER A 1 271 ? 2.185 14.301 -13.035 1.00 94.38 271 SER A O 1
ATOM 2176 N N . GLY A 1 272 ? 3.658 13.053 -11.887 1.00 93.56 272 GLY A N 1
ATOM 2177 C CA . GLY A 1 272 ? 4.174 14.128 -11.035 1.00 93.56 272 GLY A CA 1
ATOM 2178 C C . GLY A 1 272 ? 3.241 14.530 -9.881 1.00 93.56 272 GLY A C 1
ATOM 2179 O O . GLY A 1 272 ? 3.587 15.424 -9.112 1.00 93.56 272 GLY A O 1
ATOM 2180 N N . LYS A 1 273 ? 2.068 13.893 -9.727 1.00 87.69 273 LYS A N 1
ATOM 2181 C CA . LYS A 1 273 ? 1.074 14.235 -8.697 1.00 87.69 273 LYS A CA 1
ATOM 2182 C C . LYS A 1 273 ? 1.043 13.201 -7.573 1.00 87.69 273 LYS A C 1
ATOM 2184 O O . LYS A 1 273 ? 0.510 12.103 -7.727 1.00 87.69 273 LYS A O 1
ATOM 2189 N N . THR A 1 274 ? 1.564 13.577 -6.408 1.00 81.38 274 THR A N 1
ATOM 2190 C CA . THR A 1 274 ? 1.563 12.735 -5.204 1.00 81.38 274 THR A CA 1
ATOM 2191 C C . THR A 1 274 ? 0.155 12.244 -4.858 1.00 81.38 274 THR A C 1
ATOM 2193 O O . THR A 1 274 ? -0.769 13.039 -4.697 1.00 81.38 274 THR A O 1
ATOM 2196 N N . GLY A 1 275 ? -0.005 10.927 -4.706 1.00 78.19 275 GLY A N 1
ATOM 2197 C CA . GLY A 1 275 ? -1.249 10.319 -4.231 1.00 78.19 275 GLY A CA 1
ATOM 2198 C C . GLY A 1 275 ? -2.379 10.201 -5.261 1.00 78.19 275 GLY A C 1
ATOM 2199 O O . GLY A 1 275 ? -3.493 9.878 -4.856 1.00 78.19 275 GLY A O 1
ATOM 2200 N N . GLN A 1 276 ? -2.130 10.436 -6.558 1.00 83.62 276 GLN A N 1
ATOM 2201 C CA . GLN A 1 276 ? -3.154 10.375 -7.615 1.00 83.62 276 GLN A CA 1
ATOM 2202 C C . GLN A 1 276 ? -2.972 9.156 -8.551 1.00 83.62 276 GLN A C 1
ATOM 2204 O O . GLN A 1 276 ? -2.576 9.325 -9.706 1.00 83.62 276 GLN A O 1
ATOM 2209 N N . PRO A 1 277 ? -3.311 7.922 -8.114 1.00 83.69 277 PRO A N 1
ATOM 2210 C CA . PRO A 1 277 ? -3.114 6.700 -8.906 1.00 83.69 277 PRO A CA 1
ATOM 2211 C C . PRO A 1 277 ? -3.804 6.722 -10.278 1.00 83.69 277 PRO A C 1
ATOM 2213 O O . PRO A 1 277 ? -3.253 6.194 -11.238 1.00 83.69 277 PRO A O 1
ATOM 2216 N N . ALA A 1 278 ? -4.970 7.365 -10.407 1.00 82.12 278 ALA A N 1
ATOM 2217 C CA . ALA A 1 278 ? -5.643 7.529 -11.700 1.00 82.12 278 ALA A CA 1
ATOM 2218 C C . ALA A 1 278 ? -4.870 8.452 -12.662 1.00 82.12 278 ALA A C 1
ATOM 2220 O O . ALA A 1 278 ? -4.850 8.214 -13.868 1.00 82.12 278 ALA A O 1
ATOM 2221 N N . ALA A 1 279 ? -4.211 9.496 -12.146 1.00 87.94 279 ALA A N 1
ATOM 2222 C CA . ALA A 1 279 ? -3.366 10.365 -12.959 1.00 87.94 279 ALA A CA 1
ATOM 2223 C C . ALA A 1 279 ? -2.089 9.630 -13.391 1.00 87.94 279 ALA A C 1
ATOM 2225 O O . ALA A 1 279 ? -1.706 9.717 -14.556 1.00 87.94 279 ALA A O 1
ATOM 2226 N N . ASP A 1 280 ? -1.474 8.865 -12.483 1.00 91.44 280 ASP A N 1
ATOM 2227 C CA . ASP A 1 280 ? -0.313 8.021 -12.785 1.00 91.44 280 ASP A CA 1
ATOM 2228 C C . ASP A 1 280 ? -0.639 6.967 -13.851 1.00 91.44 280 ASP A C 1
ATOM 2230 O O . ASP A 1 280 ? 0.113 6.813 -14.809 1.00 91.44 280 ASP A O 1
ATOM 2234 N N . LEU A 1 281 ? -1.785 6.291 -13.726 1.00 87.88 281 LEU A N 1
ATOM 2235 C CA . LEU A 1 281 ? -2.267 5.297 -14.686 1.00 87.88 281 LEU A CA 1
ATOM 2236 C C . LEU A 1 281 ? -2.442 5.893 -16.091 1.00 87.88 281 LEU A C 1
ATOM 2238 O O . LEU A 1 281 ? -1.974 5.310 -17.064 1.00 87.88 281 LEU A O 1
ATOM 2242 N N . ASN A 1 282 ? -3.054 7.078 -16.189 1.00 88.69 282 ASN A N 1
ATOM 2243 C CA . ASN A 1 282 ? -3.212 7.797 -17.456 1.00 88.69 282 ASN A CA 1
ATOM 2244 C C . ASN A 1 282 ? -1.871 8.282 -18.041 1.00 88.69 282 ASN A C 1
ATOM 2246 O O . ASN A 1 282 ? -1.756 8.436 -19.257 1.00 88.69 282 ASN A O 1
ATOM 2250 N N . ALA A 1 283 ? -0.853 8.522 -17.206 1.00 94.56 283 ALA A N 1
ATOM 2251 C CA . ALA A 1 283 ? 0.479 8.901 -17.672 1.00 94.56 283 ALA A CA 1
ATOM 2252 C C . ALA A 1 283 ? 1.217 7.727 -18.344 1.00 94.56 283 ALA A C 1
ATOM 2254 O O . ALA A 1 283 ? 1.917 7.959 -19.331 1.00 94.56 283 ALA A O 1
ATOM 2255 N N . VAL A 1 284 ? 1.026 6.482 -17.874 1.00 95.56 284 VAL A N 1
ATOM 2256 C CA . VAL A 1 284 ? 1.659 5.275 -18.456 1.00 95.56 284 VAL A CA 1
ATOM 2257 C C . VAL A 1 284 ? 1.409 5.169 -19.960 1.00 95.56 284 VAL A C 1
ATOM 2259 O O . VAL A 1 284 ? 2.346 4.906 -20.710 1.00 95.56 284 VAL A O 1
ATOM 2262 N N . ASP A 1 285 ? 0.183 5.425 -20.417 1.00 93.50 285 ASP A N 1
ATOM 2263 C CA . ASP A 1 285 ? -0.194 5.299 -21.828 1.00 93.50 285 ASP A CA 1
ATOM 2264 C C . ASP A 1 285 ? 0.650 6.199 -22.744 1.00 93.50 285 ASP A C 1
ATOM 2266 O O . ASP A 1 285 ? 1.198 5.739 -23.747 1.00 93.50 285 ASP A O 1
ATOM 2270 N N . GLY A 1 286 ? 0.803 7.474 -22.370 1.00 94.94 286 GLY A N 1
ATOM 2271 C CA . GLY A 1 286 ? 1.596 8.455 -23.119 1.00 94.94 286 GLY A CA 1
ATOM 2272 C C . GLY A 1 286 ? 3.113 8.292 -22.965 1.00 94.94 286 GLY A C 1
ATOM 2273 O O . GLY A 1 286 ? 3.871 8.882 -23.736 1.00 94.94 286 GLY A O 1
ATOM 2274 N N . ILE A 1 287 ? 3.568 7.502 -21.987 1.00 97.19 287 ILE A N 1
ATOM 2275 C CA . ILE A 1 287 ? 4.971 7.090 -21.845 1.00 97.19 287 ILE A CA 1
ATOM 2276 C C . ILE A 1 287 ? 5.238 5.891 -22.755 1.00 97.19 287 ILE A C 1
ATOM 2278 O O . ILE A 1 287 ? 6.122 5.955 -23.605 1.00 97.19 287 ILE A O 1
ATOM 2282 N N . MET A 1 288 ? 4.439 4.827 -22.645 1.00 96.75 288 MET A N 1
ATOM 2283 C CA . MET A 1 288 ? 4.644 3.595 -23.411 1.00 96.75 288 MET A CA 1
ATOM 2284 C C . MET A 1 288 ? 4.433 3.781 -24.916 1.00 96.75 288 MET A C 1
ATOM 2286 O O . MET A 1 288 ? 5.096 3.110 -25.700 1.00 96.75 288 MET A O 1
ATOM 2290 N N . GLN A 1 289 ? 3.602 4.736 -25.345 1.00 95.56 289 GLN A N 1
ATOM 2291 C CA . GLN A 1 289 ? 3.543 5.145 -26.754 1.00 95.56 289 GLN A CA 1
ATOM 2292 C C . GLN A 1 289 ? 4.883 5.697 -27.273 1.00 95.56 289 GLN A C 1
ATOM 22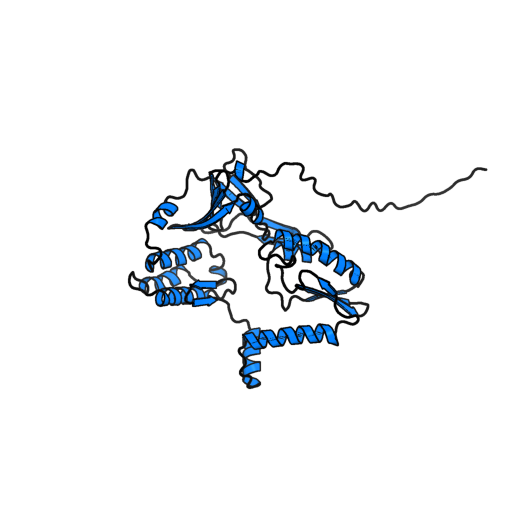94 O O . GLN A 1 289 ? 5.238 5.427 -28.418 1.00 95.56 289 GLN A O 1
ATOM 2299 N N . LYS A 1 290 ? 5.649 6.425 -26.448 1.00 96.38 290 LYS A N 1
ATOM 2300 C CA . LYS A 1 290 ? 6.979 6.935 -26.828 1.00 96.38 290 LYS A CA 1
ATOM 2301 C C . LYS A 1 290 ? 8.014 5.819 -26.821 1.00 96.38 290 LYS A C 1
ATOM 2303 O O . LYS A 1 290 ? 8.671 5.619 -27.830 1.00 96.38 290 LYS A O 1
ATOM 2308 N N . VAL A 1 291 ? 8.045 5.014 -25.753 1.00 96.19 291 VAL A N 1
ATOM 2309 C CA . VAL A 1 291 ? 8.888 3.807 -25.668 1.00 96.19 291 VAL A CA 1
ATOM 2310 C C . VAL A 1 291 ? 8.724 2.952 -26.931 1.00 96.19 291 VAL A C 1
ATOM 2312 O O . VAL A 1 291 ? 9.709 2.660 -27.600 1.00 96.19 291 VAL A O 1
ATOM 2315 N N . LEU A 1 292 ? 7.488 2.620 -27.322 1.00 94.38 292 LEU A N 1
ATOM 2316 C CA . LEU A 1 292 ? 7.229 1.841 -28.539 1.00 94.38 292 LEU A CA 1
ATOM 2317 C C . LEU A 1 292 ? 7.607 2.575 -29.838 1.00 94.38 292 LEU A C 1
ATOM 2319 O O . LEU A 1 292 ? 8.041 1.918 -30.776 1.00 94.38 292 LEU A O 1
ATOM 2323 N N . THR A 1 293 ? 7.504 3.905 -29.900 1.00 94.06 293 THR A N 1
ATOM 2324 C CA . THR A 1 293 ? 7.978 4.684 -31.062 1.00 94.06 293 THR A CA 1
ATOM 2325 C C . THR A 1 293 ? 9.506 4.632 -31.197 1.00 94.06 293 THR A C 1
ATOM 2327 O O . THR A 1 293 ? 10.025 4.517 -32.304 1.00 94.06 293 THR A O 1
ATOM 2330 N N . ASP A 1 294 ? 10.228 4.673 -30.076 1.00 93.12 294 ASP A N 1
ATOM 2331 C CA . ASP A 1 294 ? 11.685 4.832 -30.067 1.00 93.12 294 ASP A CA 1
ATOM 2332 C C . ASP A 1 294 ? 12.438 3.480 -30.118 1.00 93.12 294 ASP A C 1
ATOM 2334 O O . ASP A 1 294 ? 13.541 3.395 -30.680 1.00 93.12 294 ASP A O 1
ATOM 2338 N N . ILE A 1 295 ? 11.857 2.409 -29.549 1.00 92.19 295 ILE A N 1
ATOM 2339 C CA . ILE A 1 295 ? 12.493 1.076 -29.419 1.00 92.19 295 ILE A CA 1
ATOM 2340 C C . ILE A 1 295 ? 11.610 -0.110 -29.857 1.00 92.19 295 ILE A C 1
ATOM 2342 O O . ILE A 1 295 ? 12.102 -1.235 -29.878 1.00 92.19 295 ILE A O 1
ATOM 2346 N N . GLY A 1 296 ? 10.327 0.098 -30.178 1.00 80.19 296 GLY A N 1
ATOM 2347 C CA . GLY A 1 296 ? 9.318 -0.977 -30.234 1.00 80.19 296 GLY A CA 1
ATOM 2348 C C . GLY A 1 296 ? 9.493 -2.038 -31.327 1.00 80.19 296 GLY A C 1
ATOM 2349 O O . GLY A 1 296 ? 8.985 -3.143 -31.168 1.00 80.19 296 GLY A O 1
ATOM 2350 N N . GLU A 1 297 ? 10.238 -1.737 -32.391 1.00 88.44 297 GLU A N 1
ATOM 2351 C CA . GLU A 1 297 ? 10.536 -2.675 -33.488 1.00 88.44 297 GLU A CA 1
ATOM 2352 C C . GLU A 1 297 ? 11.748 -3.592 -33.197 1.00 88.44 297 GLU A C 1
ATOM 2354 O O . GLU A 1 297 ? 12.111 -4.428 -34.025 1.00 88.44 297 GLU A O 1
ATOM 2359 N N . LEU A 1 298 ? 12.417 -3.440 -32.044 1.00 93.50 298 LEU A N 1
ATOM 2360 C CA . LEU A 1 298 ? 13.585 -4.255 -31.695 1.00 93.50 298 LEU A CA 1
ATOM 2361 C C . LEU A 1 298 ? 13.175 -5.654 -31.191 1.00 93.50 298 LEU A C 1
ATOM 2363 O O . LEU A 1 298 ? 12.276 -5.768 -30.357 1.00 93.50 298 LEU A O 1
ATOM 2367 N N . PRO A 1 299 ? 13.865 -6.733 -31.614 1.00 95.06 299 PRO A N 1
ATOM 2368 C CA . PRO A 1 299 ? 13.473 -8.108 -31.289 1.00 95.06 299 PRO A CA 1
ATOM 2369 C C . PRO A 1 299 ? 13.680 -8.509 -29.817 1.00 95.06 299 PRO A C 1
ATOM 2371 O O . PRO A 1 299 ? 13.230 -9.581 -29.418 1.00 95.06 299 PRO A O 1
ATOM 2374 N N . ASN A 1 300 ? 14.355 -7.686 -29.006 1.00 96.38 300 ASN A N 1
ATOM 2375 C CA . ASN A 1 300 ? 14.587 -7.936 -27.582 1.00 96.38 300 ASN A CA 1
ATOM 2376 C C . ASN A 1 300 ? 14.397 -6.653 -26.761 1.00 96.38 300 ASN A C 1
ATOM 2378 O O . ASN A 1 300 ? 14.729 -5.558 -27.218 1.00 96.38 300 ASN A O 1
ATOM 2382 N N . LEU A 1 301 ? 13.962 -6.805 -25.507 1.00 96.31 301 LEU A N 1
ATOM 2383 C CA . LEU A 1 301 ? 13.832 -5.718 -24.537 1.00 96.31 301 LEU A CA 1
ATOM 2384 C C . LEU A 1 301 ? 14.367 -6.148 -23.166 1.00 96.31 301 LEU A C 1
ATOM 2386 O O . LEU A 1 301 ? 13.890 -7.125 -22.587 1.00 96.31 301 LEU A O 1
ATOM 2390 N N . VAL A 1 302 ? 15.310 -5.383 -22.618 1.00 97.00 302 VAL A N 1
ATOM 2391 C CA . VAL A 1 302 ? 15.707 -5.467 -21.207 1.00 97.00 302 VAL A CA 1
ATOM 2392 C C . VAL A 1 302 ? 14.807 -4.540 -20.394 1.00 97.00 302 VAL A C 1
ATOM 2394 O O . VAL A 1 302 ? 14.838 -3.326 -20.585 1.00 97.00 302 VAL A O 1
ATOM 2397 N N . VAL A 1 303 ? 14.020 -5.107 -19.476 1.00 97.44 303 VAL A N 1
ATOM 2398 C CA . VAL A 1 303 ? 13.210 -4.342 -18.515 1.00 97.44 303 VAL A CA 1
ATOM 2399 C C . VAL A 1 303 ? 13.917 -4.339 -17.163 1.00 97.44 303 VAL A C 1
ATOM 2401 O O . VAL A 1 303 ? 14.032 -5.386 -16.526 1.00 97.44 303 VAL A O 1
ATOM 2404 N N . ASP A 1 304 ? 14.386 -3.174 -16.719 1.00 96.62 304 ASP A N 1
ATOM 2405 C CA . ASP A 1 304 ? 15.070 -3.025 -15.435 1.00 96.62 304 ASP A CA 1
ATOM 2406 C C . ASP A 1 304 ? 14.138 -2.474 -14.349 1.00 96.62 304 ASP A C 1
ATOM 2408 O O . ASP A 1 304 ? 13.522 -1.414 -14.482 1.00 96.62 304 ASP A O 1
ATOM 2412 N N . LEU A 1 305 ? 14.065 -3.228 -13.252 1.00 96.00 305 LEU A N 1
ATOM 2413 C CA . LEU A 1 305 ? 13.280 -2.944 -12.053 1.00 96.00 305 LEU A CA 1
ATOM 2414 C C . LEU A 1 305 ? 14.144 -2.971 -10.777 1.00 96.00 305 LEU A C 1
ATOM 2416 O O . LEU A 1 305 ? 13.594 -2.920 -9.680 1.00 96.00 305 LEU A O 1
ATOM 2420 N N . ARG A 1 306 ? 15.482 -3.050 -10.876 1.00 90.94 306 ARG A N 1
ATOM 2421 C CA . ARG A 1 306 ? 16.393 -3.201 -9.717 1.00 90.94 306 ARG A CA 1
ATOM 2422 C C . ARG A 1 306 ? 16.276 -2.066 -8.694 1.00 90.94 306 ARG A C 1
ATOM 2424 O O . ARG A 1 306 ? 16.444 -2.299 -7.500 1.00 90.94 306 ARG A O 1
ATOM 2431 N N . GLY A 1 307 ? 15.964 -0.853 -9.152 1.00 87.06 307 GLY A N 1
ATOM 2432 C CA . GLY A 1 307 ? 15.697 0.306 -8.294 1.00 87.06 307 GLY A CA 1
ATOM 2433 C C . GLY A 1 307 ? 14.240 0.452 -7.829 1.00 87.06 307 GLY A C 1
ATOM 2434 O O . GLY A 1 307 ? 13.960 1.345 -7.032 1.00 87.06 307 GLY A O 1
ATOM 2435 N N . ASN A 1 308 ? 13.307 -0.376 -8.316 1.00 93.81 308 ASN A N 1
ATOM 2436 C CA . ASN A 1 308 ? 11.871 -0.123 -8.198 1.00 93.81 308 ASN A CA 1
ATOM 2437 C C . ASN A 1 308 ? 11.317 -0.460 -6.803 1.00 93.81 308 ASN A C 1
ATOM 2439 O O . ASN A 1 308 ? 11.202 -1.623 -6.419 1.00 93.81 308 ASN A O 1
ATOM 2443 N N . GLY A 1 309 ? 10.914 0.573 -6.058 1.00 89.50 309 GLY A N 1
ATOM 2444 C CA . GLY A 1 309 ? 10.317 0.447 -4.721 1.00 89.50 309 GLY A CA 1
ATOM 2445 C C . GLY A 1 309 ? 8.839 0.024 -4.689 1.00 89.50 309 GLY A C 1
ATOM 2446 O O . GLY A 1 309 ? 8.228 0.046 -3.621 1.00 89.50 309 GLY A O 1
ATOM 2447 N N . GLY A 1 310 ? 8.239 -0.323 -5.830 1.00 92.88 310 GLY A N 1
ATOM 2448 C CA . GLY A 1 310 ? 6.814 -0.623 -5.963 1.00 92.88 310 GLY A CA 1
ATOM 2449 C C . GLY A 1 310 ? 5.948 0.624 -6.185 1.00 92.88 310 GLY A C 1
ATOM 2450 O O . GLY A 1 310 ? 6.386 1.616 -6.768 1.00 92.88 310 GLY A O 1
ATOM 2451 N N . GLY A 1 311 ? 4.678 0.553 -5.777 1.00 92.56 311 GLY A N 1
ATOM 2452 C CA . GLY A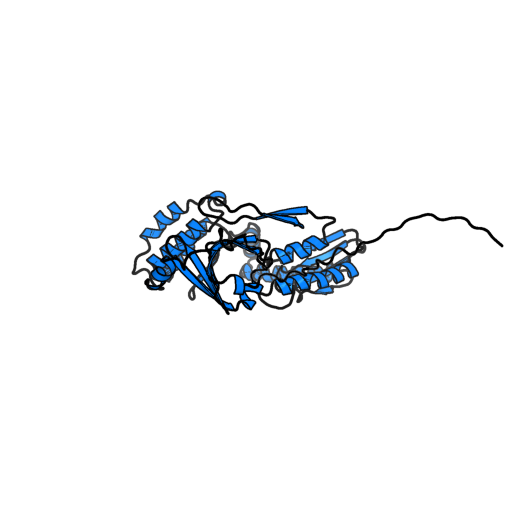 1 311 ? 3.673 1.596 -6.010 1.00 92.56 311 GLY A CA 1
ATOM 2453 C C . GLY A 1 311 ? 2.256 1.019 -6.063 1.00 92.56 311 GLY A C 1
ATOM 2454 O O . GLY A 1 311 ? 1.868 0.271 -5.169 1.00 92.56 311 GLY A O 1
ATOM 2455 N N . TYR A 1 312 ? 1.482 1.361 -7.095 1.00 91.06 312 TYR A N 1
ATOM 2456 C CA . TYR A 1 312 ? 0.086 0.940 -7.260 1.00 91.06 312 TYR A CA 1
ATOM 2457 C C . TYR A 1 312 ? -0.055 -0.276 -8.193 1.00 91.06 312 TYR A C 1
ATOM 2459 O O . TYR A 1 312 ? 0.493 -0.255 -9.298 1.00 91.06 312 TYR A O 1
ATOM 2467 N N . ASP A 1 313 ? -0.854 -1.294 -7.810 1.00 89.56 313 ASP A N 1
ATOM 2468 C CA . ASP A 1 313 ? -1.034 -2.519 -8.626 1.00 89.56 313 ASP A CA 1
ATOM 2469 C C . ASP A 1 313 ? -1.428 -2.180 -10.081 1.00 89.56 313 ASP A C 1
ATOM 2471 O O . ASP A 1 313 ? -0.914 -2.770 -11.028 1.00 89.56 313 ASP A O 1
ATOM 2475 N N . GLY A 1 314 ? -2.340 -1.214 -10.258 1.00 88.19 314 GLY A N 1
ATOM 2476 C CA . GLY A 1 314 ? -2.886 -0.837 -11.564 1.00 88.19 314 GLY A CA 1
ATOM 2477 C C . GLY A 1 314 ? -1.855 -0.207 -12.504 1.00 88.19 314 GLY A C 1
ATOM 2478 O O . GLY A 1 314 ? -1.886 -0.476 -13.701 1.00 88.19 314 GLY A O 1
ATOM 2479 N N . VAL A 1 315 ? -0.902 0.567 -11.972 1.00 92.31 315 VAL A N 1
ATOM 2480 C CA . VAL A 1 315 ? 0.192 1.167 -12.757 1.00 92.31 315 VAL A CA 1
ATOM 2481 C C . VAL A 1 315 ? 1.149 0.073 -13.238 1.00 92.31 315 VAL A C 1
ATOM 2483 O O . VAL A 1 315 ? 1.471 0.018 -14.423 1.00 92.31 315 VAL A O 1
ATOM 2486 N N . ALA A 1 316 ? 1.528 -0.854 -12.350 1.00 92.94 316 ALA A N 1
ATOM 2487 C CA . ALA A 1 316 ? 2.380 -1.994 -12.695 1.00 92.94 316 ALA A CA 1
ATOM 2488 C C . ALA A 1 316 ? 1.736 -2.903 -13.759 1.00 92.94 316 ALA A C 1
ATOM 2490 O O . ALA A 1 316 ? 2.380 -3.272 -14.742 1.00 92.94 316 ALA A O 1
ATOM 2491 N N . LEU A 1 317 ? 0.444 -3.213 -13.603 1.00 91.19 317 LEU A N 1
ATOM 2492 C CA . LEU A 1 317 ? -0.325 -3.968 -14.594 1.00 91.19 317 LEU A CA 1
ATOM 2493 C C . LEU A 1 317 ? -0.449 -3.221 -15.927 1.00 91.19 317 LEU A C 1
ATOM 2495 O O . LEU A 1 317 ? -0.428 -3.864 -16.975 1.00 91.19 317 LEU A O 1
ATOM 2499 N N . ARG A 1 318 ? -0.546 -1.884 -15.920 1.00 92.25 318 ARG A N 1
ATOM 2500 C CA . ARG A 1 318 ? -0.634 -1.102 -17.159 1.00 92.25 318 ARG A CA 1
ATOM 2501 C C . ARG A 1 318 ? 0.668 -1.127 -17.948 1.00 92.25 318 ARG A C 1
ATOM 2503 O O . ARG A 1 318 ? 0.597 -1.344 -19.153 1.00 92.25 318 ARG A O 1
ATOM 2510 N N . PHE A 1 319 ? 1.823 -0.993 -17.290 1.00 95.31 319 PHE A N 1
ATOM 2511 C CA . PHE A 1 319 ? 3.127 -1.210 -17.932 1.00 95.31 319 PHE A CA 1
ATOM 2512 C C . PHE A 1 319 ? 3.227 -2.624 -18.519 1.00 95.31 319 PHE A C 1
ATOM 2514 O O . PHE A 1 319 ? 3.538 -2.780 -19.697 1.00 95.31 319 PHE A O 1
ATOM 2521 N N . ALA A 1 320 ? 2.887 -3.652 -17.734 1.00 94.25 320 ALA A N 1
ATOM 2522 C CA . ALA A 1 320 ? 2.930 -5.040 -18.191 1.00 94.25 320 ALA A CA 1
ATOM 2523 C C . ALA A 1 320 ? 2.001 -5.312 -19.392 1.00 94.25 320 ALA A C 1
ATOM 2525 O O . ALA A 1 320 ? 2.378 -6.050 -20.297 1.00 94.25 320 ALA A O 1
ATOM 2526 N N . ALA A 1 321 ? 0.823 -4.682 -19.452 1.00 92.81 321 ALA A N 1
ATOM 2527 C CA . ALA A 1 321 ? -0.124 -4.841 -20.559 1.00 92.81 321 ALA A CA 1
ATOM 2528 C C . ALA A 1 321 ? 0.401 -4.328 -21.917 1.00 92.81 321 ALA A C 1
ATOM 2530 O O . ALA A 1 321 ? -0.092 -4.773 -22.949 1.00 92.81 321 ALA A O 1
ATOM 2531 N N . TYR A 1 322 ? 1.401 -3.437 -21.940 1.00 93.75 322 TYR A N 1
ATOM 2532 C CA . TYR A 1 322 ? 2.095 -3.036 -23.175 1.00 93.75 322 TYR A CA 1
ATOM 2533 C C . TYR A 1 322 ? 3.138 -4.061 -23.653 1.00 93.75 322 TYR A C 1
ATOM 2535 O O . TYR A 1 322 ? 3.623 -3.949 -24.774 1.00 93.75 322 TYR A O 1
ATOM 2543 N N . LEU A 1 323 ? 3.474 -5.056 -22.824 1.00 92.00 323 LEU A N 1
ATOM 2544 C CA . LEU A 1 323 ? 4.465 -6.100 -23.108 1.00 92.00 323 LEU A CA 1
ATOM 2545 C C . LEU A 1 323 ? 3.825 -7.483 -23.352 1.00 92.00 323 LEU A C 1
ATOM 2547 O O . LEU A 1 323 ? 4.540 -8.472 -23.504 1.00 92.00 323 LEU A O 1
ATOM 2551 N N . MET A 1 324 ? 2.488 -7.576 -23.357 1.00 90.88 324 MET A N 1
ATOM 2552 C CA . MET A 1 324 ? 1.741 -8.831 -23.510 1.00 90.88 324 MET A CA 1
ATOM 2553 C C . MET A 1 324 ? 1.076 -8.948 -24.887 1.00 90.88 324 MET A C 1
ATOM 2555 O O . MET A 1 324 ? 0.404 -8.035 -25.356 1.00 90.88 324 MET A O 1
ATOM 2559 N N . ASP A 1 325 ? 1.188 -10.133 -25.488 1.00 91.25 325 ASP A N 1
ATOM 2560 C CA . ASP A 1 325 ? 0.556 -10.524 -26.758 1.00 91.25 325 ASP A CA 1
ATOM 2561 C C . ASP A 1 325 ? -0.978 -10.600 -26.684 1.00 91.25 325 ASP A C 1
ATOM 2563 O O . ASP A 1 325 ? -1.686 -10.383 -27.668 1.00 91.25 325 ASP A O 1
ATOM 2567 N N . ARG A 1 326 ? -1.498 -10.989 -25.517 1.00 92.00 326 ARG A N 1
ATOM 2568 C CA . ARG A 1 326 ? -2.913 -11.279 -25.276 1.00 92.00 326 ARG A CA 1
ATOM 2569 C C . ARG A 1 326 ? -3.224 -11.239 -23.786 1.00 92.00 326 ARG A C 1
ATOM 2571 O O . ARG A 1 326 ? -2.329 -11.322 -22.945 1.00 92.00 326 ARG A O 1
ATOM 2578 N N . LYS A 1 327 ? -4.518 -11.231 -23.469 1.00 89.69 327 LYS A N 1
ATOM 2579 C CA . LYS A 1 327 ? -4.991 -11.269 -22.084 1.00 89.69 327 LYS A CA 1
ATOM 2580 C C . LYS A 1 327 ? -4.639 -12.569 -21.371 1.00 89.69 327 LYS A C 1
ATOM 2582 O O . LYS A 1 327 ? -4.810 -13.655 -21.930 1.00 89.69 327 LYS A O 1
ATOM 2587 N N . ARG A 1 328 ? -4.152 -12.457 -20.135 1.00 89.19 328 ARG A N 1
ATOM 2588 C CA . ARG A 1 328 ? -3.580 -13.562 -19.340 1.00 89.19 328 ARG A CA 1
ATOM 2589 C C . ARG A 1 328 ? -3.919 -13.365 -17.863 1.00 89.19 328 ARG A C 1
ATOM 2591 O O . ARG A 1 328 ? -3.866 -12.242 -17.377 1.00 89.19 328 ARG A O 1
ATOM 2598 N N . LEU A 1 329 ? -4.242 -14.438 -17.135 1.00 89.12 329 LEU A N 1
ATOM 2599 C CA . LEU A 1 329 ? -4.420 -14.367 -15.678 1.00 89.12 329 LEU A CA 1
ATOM 2600 C C . LEU A 1 329 ? -3.075 -14.024 -15.023 1.00 89.12 329 LEU A C 1
ATOM 2602 O O . LEU A 1 329 ? -2.129 -14.799 -15.130 1.00 89.12 329 LEU A O 1
ATOM 2606 N N . ALA A 1 330 ? -3.007 -12.863 -14.375 1.00 86.88 330 ALA A N 1
ATOM 2607 C CA . ALA A 1 330 ? -1.813 -12.346 -13.717 1.00 86.88 330 ALA A CA 1
ATOM 2608 C C . ALA A 1 330 ? -1.648 -12.951 -12.320 1.00 86.88 330 ALA A C 1
ATOM 2610 O O . ALA A 1 330 ? -0.625 -13.543 -11.991 1.00 86.88 330 ALA A O 1
ATOM 2611 N N . PHE A 1 331 ? -2.685 -12.790 -11.499 1.00 89.31 331 PHE A N 1
ATOM 2612 C CA . PHE A 1 331 ? -2.767 -13.285 -10.132 1.00 89.31 331 PHE A CA 1
ATOM 2613 C C . PHE A 1 331 ? -4.225 -13.280 -9.663 1.00 89.31 331 PHE A C 1
ATOM 2615 O O . PHE A 1 331 ? -5.117 -12.723 -10.311 1.00 89.31 331 PHE A O 1
ATOM 2622 N N . THR A 1 332 ? -4.464 -13.878 -8.503 1.00 87.31 332 THR A N 1
ATOM 2623 C CA . THR A 1 332 ? -5.727 -13.787 -7.772 1.00 87.31 332 THR A CA 1
ATOM 2624 C C . THR A 1 332 ? -5.541 -12.983 -6.485 1.00 87.31 332 THR A C 1
ATOM 2626 O O . THR A 1 332 ? -4.461 -12.981 -5.895 1.00 87.31 332 THR A O 1
ATOM 2629 N N . LYS A 1 333 ? -6.580 -12.264 -6.043 1.00 87.25 333 LYS A N 1
ATOM 2630 C CA . LYS A 1 333 ? -6.550 -11.450 -4.817 1.00 87.25 333 LYS A CA 1
ATOM 2631 C C . LYS A 1 333 ? -7.759 -11.761 -3.939 1.00 87.25 333 LYS A C 1
ATOM 2633 O O . LYS A 1 333 ? -8.894 -11.822 -4.414 1.00 87.25 333 LYS A O 1
ATOM 2638 N N . ALA A 1 334 ? -7.496 -11.931 -2.650 1.00 89.25 334 ALA A N 1
ATOM 2639 C CA . ALA A 1 334 ? -8.488 -12.078 -1.594 1.00 89.25 334 ALA A CA 1
ATOM 2640 C C . ALA A 1 334 ? -8.013 -11.308 -0.352 1.00 89.25 334 ALA A C 1
ATOM 2642 O O . ALA A 1 334 ? -6.813 -11.106 -0.161 1.00 89.25 334 ALA A O 1
ATOM 2643 N N . ALA A 1 335 ? -8.949 -10.867 0.483 1.00 90.62 335 ALA A N 1
ATOM 2644 C CA . ALA A 1 335 ? -8.664 -10.231 1.765 1.00 90.62 335 ALA A CA 1
ATOM 2645 C C . ALA A 1 335 ? -8.991 -11.190 2.909 1.00 90.62 335 ALA A C 1
ATOM 2647 O O . ALA A 1 335 ? -9.884 -12.027 2.774 1.00 90.62 335 ALA A O 1
ATOM 2648 N N . ARG A 1 336 ? -8.309 -11.062 4.051 1.00 90.94 336 ARG A N 1
ATOM 2649 C CA . ARG A 1 336 ? -8.694 -11.812 5.249 1.00 90.94 336 ARG A CA 1
ATOM 2650 C C . ARG A 1 336 ? -10.073 -11.351 5.735 1.00 90.94 336 ARG A C 1
ATOM 2652 O O . ARG A 1 336 ? -10.378 -10.159 5.719 1.00 90.94 336 ARG A O 1
ATOM 2659 N N . HIS A 1 337 ? -10.907 -12.302 6.141 1.00 88.50 337 HIS A N 1
ATOM 2660 C CA . HIS A 1 337 ? -12.274 -12.081 6.596 1.00 88.50 337 HIS A CA 1
ATOM 2661 C C . HIS A 1 337 ? -12.623 -13.116 7.679 1.00 88.50 337 HIS A C 1
ATOM 2663 O O . HIS A 1 337 ? -12.998 -14.253 7.388 1.00 88.50 337 HIS A O 1
ATOM 2669 N N . GLY A 1 338 ? -12.445 -12.730 8.947 1.00 85.62 338 GLY A N 1
ATOM 2670 C CA . GLY A 1 338 ? -12.573 -13.635 10.092 1.00 85.62 338 GLY A CA 1
ATOM 2671 C C . GLY A 1 338 ? -11.492 -14.722 10.090 1.00 85.62 338 GLY A C 1
ATOM 2672 O O . GLY A 1 338 ? -10.297 -14.429 9.979 1.00 85.62 338 GLY A O 1
ATOM 2673 N N . ASN A 1 339 ? -11.922 -15.982 10.188 1.00 83.56 339 ASN A N 1
ATOM 2674 C CA . ASN A 1 339 ? -11.045 -17.162 10.198 1.00 83.56 339 ASN A CA 1
ATOM 2675 C C . ASN A 1 339 ? -10.720 -17.686 8.783 1.00 83.56 339 ASN A C 1
ATOM 2677 O O . ASN A 1 339 ? -10.187 -18.780 8.642 1.00 83.56 339 ASN A O 1
ATOM 2681 N N . GLY A 1 340 ? -11.062 -16.933 7.736 1.00 88.31 340 GLY A N 1
ATOM 2682 C CA . GLY A 1 340 ? -10.791 -17.291 6.347 1.00 88.31 340 GLY A CA 1
ATOM 2683 C C . GLY A 1 340 ? -10.584 -16.057 5.476 1.00 88.31 340 GLY A C 1
ATOM 2684 O O . GLY A 1 340 ? -10.131 -15.012 5.949 1.00 88.31 340 GLY A O 1
ATOM 2685 N N . PHE A 1 341 ? -10.936 -16.172 4.199 1.00 89.81 341 PHE A N 1
ATOM 2686 C CA . PHE A 1 341 ? -10.725 -15.136 3.190 1.00 89.81 341 PHE A CA 1
ATOM 2687 C C . PHE A 1 341 ? -12.028 -14.761 2.472 1.00 89.81 341 PHE A C 1
ATOM 2689 O O . PHE A 1 341 ? -13.019 -15.491 2.516 1.00 89.81 341 PHE A O 1
ATOM 2696 N N . THR A 1 342 ? -12.038 -13.604 1.811 1.00 85.81 342 THR A N 1
ATOM 2697 C CA . THR A 1 342 ? -13.094 -13.226 0.863 1.00 85.81 342 THR A CA 1
ATOM 2698 C C . THR A 1 342 ? -13.119 -14.165 -0.345 1.00 85.81 342 THR A C 1
ATOM 2700 O O . THR A 1 342 ? -12.157 -14.888 -0.606 1.00 85.81 342 THR A O 1
ATOM 2703 N N . GLY A 1 343 ? -14.184 -14.080 -1.151 1.00 75.31 343 GLY A N 1
ATOM 2704 C CA . GLY A 1 343 ? -14.178 -14.644 -2.502 1.00 75.31 343 GLY A CA 1
ATOM 2705 C C . GLY A 1 343 ? -12.952 -14.185 -3.303 1.00 75.31 343 GLY A C 1
ATOM 2706 O O . GLY A 1 343 ? -12.443 -13.076 -3.108 1.00 75.31 343 GLY A O 1
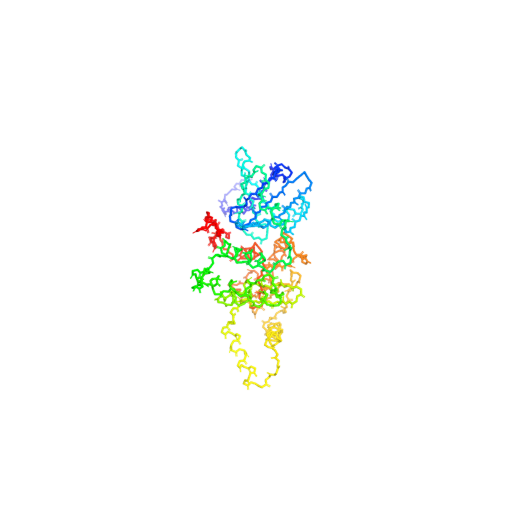ATOM 2707 N N . VAL A 1 344 ? -12.464 -15.073 -4.167 1.00 68.12 344 VAL A N 1
ATOM 2708 C CA . VAL A 1 344 ? -11.209 -14.908 -4.904 1.00 68.12 344 VAL A CA 1
ATOM 2709 C C . VAL A 1 344 ? -11.473 -14.164 -6.211 1.00 68.12 344 VAL A C 1
ATOM 2711 O O . VAL A 1 344 ? -12.126 -14.696 -7.105 1.00 68.12 344 VAL A O 1
ATOM 2714 N N . ASN A 1 345 ? -10.938 -12.950 -6.343 1.00 58.88 345 ASN A N 1
ATOM 2715 C CA . ASN A 1 345 ? -11.001 -12.194 -7.593 1.00 58.88 345 ASN A CA 1
ATOM 2716 C C . ASN A 1 345 ? -9.790 -12.537 -8.470 1.00 58.88 345 ASN A C 1
ATOM 2718 O O . ASN A 1 345 ? -8.652 -12.466 -8.005 1.00 58.88 345 ASN A O 1
ATOM 2722 N N . GLY A 1 346 ? -10.022 -12.910 -9.730 1.00 46.88 346 GLY A N 1
ATOM 2723 C CA . GLY A 1 346 ? -8.968 -13.100 -10.730 1.00 46.88 346 GLY A CA 1
ATOM 2724 C C . GLY A 1 346 ? -8.673 -11.804 -11.479 1.00 46.88 346 GLY A C 1
ATOM 2725 O O . GLY A 1 346 ? -9.597 -11.121 -11.918 1.00 46.88 346 GLY A O 1
ATOM 2726 N N . HIS A 1 347 ? -7.394 -11.472 -11.644 1.00 55.22 347 HIS A N 1
ATOM 2727 C CA . HIS A 1 347 ? -6.955 -10.252 -12.319 1.00 55.22 347 HIS A CA 1
ATOM 2728 C C . HIS A 1 347 ? -6.223 -10.595 -13.611 1.00 55.22 347 HIS A C 1
ATOM 2730 O O . HIS A 1 347 ? -5.287 -11.392 -13.609 1.00 55.22 347 HIS A O 1
ATOM 2736 N N . LEU A 1 348 ? -6.676 -10.013 -14.720 1.00 45.59 348 LEU A N 1
ATOM 2737 C CA . LEU A 1 348 ? -6.117 -10.245 -16.048 1.00 45.59 348 LEU A CA 1
ATOM 2738 C C . LEU A 1 348 ? -5.212 -9.076 -16.456 1.00 45.59 348 LEU A C 1
ATOM 2740 O O . LEU A 1 348 ? -5.580 -7.921 -16.227 1.00 45.59 348 LEU A O 1
ATOM 2744 N N . PHE A 1 349 ? -4.094 -9.391 -17.109 1.00 55.44 349 PHE A N 1
ATOM 2745 C CA . PHE A 1 349 ? -3.508 -8.523 -18.135 1.00 55.44 349 PHE A CA 1
ATOM 2746 C C . PHE A 1 349 ? -4.469 -8.463 -19.344 1.00 55.44 349 PHE A C 1
ATOM 2748 O O . PHE A 1 349 ? -5.129 -9.501 -19.599 1.00 55.44 349 PHE A O 1
#

Secondary structure (DSSP, 8-state):
-----------------------S----GGGG-EEEEESSTTEEEEE-SSEEEEEEEETTEEEEEEEEEHHHHHHHEEEEEE-GGGSEEEEEETTSS-EEEEEEESSS-HHHHHHTTS-TT-HHHHHHHHHHHHHHH---HHHHT--HHHHHHHHGGG--TT--HHHHHHHHHHHHGGG--TT-EEEETTEEEE-----HHHHHHHHHHHHHT--S-HHHHHHHHHHHHHHHIIIII-TT--EEEGGGTEEEEEEETTEEEEEE--BS-TTS-TT-HHHHHHHHHHHHHHHHHHHTTSSEEEEE-TT---B-HHHHHHHHHTS-SS--EEEEE--EETTEE---EEEE-

pLDDT: mean 87.2, std 17.86, range [21.66, 98.62]

Foldseek 3Di:
DDDDDDDDDDDDPPPPPDPPPPVDPFPQCLNLAAWKDKQFPQWIWHDDNFKIWIWGHFPQATHTDDMDGSVVVCLQWADWDADVVRQKIWTAGLLAGDIIIIGGDPHDDVRHVVNVVDDPQQLLVVLVVLLRCCVFFPDCCVVLVHDSVVLCVVQNVQDDRPDDPVSSVVSSLVSLQSSQDQVDWDDDPVDIHGSHDDDVVLVVQVVVCVVVVNPDDSVVVVVVVVVVVVCCCQPPQAPVGWDAAQCRQWIWGASDQQEIEIEGQELDCSQVDPPRSVSNLVRLVVVVVVRCVHCVPHNYYDYDCPNYPYTGNNSVVSNVVSVDPDKDFPDWDWTRGGPRTDDIHTDID

Radius of gyration: 26.06 Å; chains: 1; bounding box: 70×36×109 Å